Protein AF-A0A842UDC8-F1 (afdb_monomer)

Radius of gyration: 16.83 Å; Cα contacts (8 Å, |Δi|>4): 514; chains: 1; bounding box: 43×39×44 Å

Mean predicted aligned error: 2.67 Å

Foldseek 3Di:
DAEAQEAALVFQVCVVPSVVLCVLVLVAAYEYEAADDVSQVVLVVVLVVHVSYAYAYEHEPLVVVVVVCVVVVGPDDSDDDDLVVSLVVNLVCLQPPPSHAAHDDAEFACVDPPDDGVVSLVRRLVSLVSCVVSVHAYEYDDHVCLVVRLVSCVVSLPQQYEDEPDQDDPVSLVSCQVSVAAYEAALLCLPDVSSLVSLLPHDLLRYAYHHNFLQNANPDRPHGTGRSSSLSVLCSSCVSVVHDSVVSSVSNVVSSVVRD

Structure (mmCIF, N/CA/C/O backbone):
data_AF-A0A842UDC8-F1
#
_entry.id   AF-A0A842UDC8-F1
#
loop_
_atom_site.group_PDB
_atom_site.id
_atom_site.type_symbol
_atom_site.label_atom_id
_atom_site.label_alt_id
_atom_site.label_comp_id
_atom_site.label_asym_id
_atom_site.label_entity_id
_atom_site.label_seq_id
_atom_site.pdbx_PDB_ins_code
_atom_site.Cartn_x
_atom_site.Cartn_y
_atom_site.Cartn_z
_atom_site.occupancy
_atom_site.B_iso_or_equiv
_atom_site.auth_seq_id
_atom_site.auth_comp_id
_atom_site.auth_asym_id
_atom_site.auth_atom_id
_atom_site.pdbx_PDB_model_num
ATOM 1 N N . MET A 1 1 ? -17.907 -0.437 6.026 1.00 90.25 1 MET A N 1
ATOM 2 C CA . MET A 1 1 ? -17.435 -1.347 4.954 1.00 90.25 1 MET A CA 1
ATOM 3 C C . MET A 1 1 ? -15.997 -1.737 5.261 1.00 90.25 1 MET A C 1
ATOM 5 O O . MET A 1 1 ? -15.273 -0.892 5.772 1.00 90.25 1 MET A O 1
ATOM 9 N N . LEU A 1 2 ? -15.595 -2.988 5.018 1.00 96.00 2 LEU A N 1
ATOM 10 C CA . LEU A 1 2 ? -14.189 -3.392 5.138 1.00 96.00 2 LEU A CA 1
ATOM 11 C C . LEU A 1 2 ? -13.385 -2.897 3.934 1.00 96.00 2 LEU A C 1
ATOM 13 O O . LEU A 1 2 ? -13.934 -2.731 2.844 1.00 96.00 2 LEU A O 1
ATOM 17 N N . LEU A 1 3 ? -12.096 -2.664 4.150 1.00 97.25 3 LEU A N 1
ATOM 18 C CA . LEU A 1 3 ? -11.217 -2.080 3.154 1.00 97.25 3 LEU A CA 1
ATOM 19 C C . LEU A 1 3 ? -9.831 -2.707 3.240 1.00 97.25 3 LEU A C 1
ATOM 21 O O . LEU A 1 3 ? -9.216 -2.690 4.304 1.00 97.25 3 LEU A O 1
ATOM 25 N N . ASP A 1 4 ? -9.349 -3.199 2.110 1.00 98.56 4 ASP A N 1
ATOM 26 C CA . ASP A 1 4 ? -7.961 -3.588 1.905 1.00 98.56 4 ASP A CA 1
ATOM 27 C C . ASP A 1 4 ? -7.353 -2.657 0.855 1.00 98.56 4 ASP A C 1
ATOM 29 O O . ASP A 1 4 ? -7.686 -2.754 -0.325 1.00 98.56 4 ASP A O 1
ATOM 33 N N . VAL A 1 5 ? -6.521 -1.705 1.286 1.00 98.56 5 VAL A N 1
ATOM 34 C CA . VAL A 1 5 ? -5.919 -0.718 0.373 1.00 98.56 5 VAL A CA 1
ATOM 35 C C . VAL A 1 5 ? -4.677 -1.227 -0.355 1.00 98.56 5 VAL A C 1
ATOM 37 O O . VAL A 1 5 ? -4.147 -0.483 -1.178 1.00 98.56 5 VAL A O 1
ATOM 40 N N . HIS A 1 6 ? -4.201 -2.442 -0.065 1.00 98.62 6 HIS A N 1
ATOM 41 C CA . HIS A 1 6 ? -3.012 -2.983 -0.721 1.00 98.62 6 HIS A CA 1
ATOM 42 C C . HIS A 1 6 ? -2.957 -4.512 -0.655 1.00 98.62 6 HIS A C 1
ATOM 44 O O . HIS A 1 6 ? -2.775 -5.111 0.409 1.00 98.62 6 HIS A O 1
ATOM 50 N N . CYS A 1 7 ? -3.062 -5.145 -1.820 1.00 98.25 7 CYS A N 1
ATOM 51 C CA . CYS A 1 7 ? -2.811 -6.570 -2.015 1.00 98.25 7 CYS A CA 1
ATOM 52 C C . CYS A 1 7 ? -2.316 -6.847 -3.444 1.00 98.25 7 CYS A C 1
ATOM 54 O O . CYS A 1 7 ? -2.445 -5.999 -4.328 1.00 98.25 7 CYS A O 1
ATOM 56 N N . HIS A 1 8 ? -1.812 -8.055 -3.687 1.00 97.75 8 HIS A N 1
ATOM 57 C CA . HIS A 1 8 ? -1.329 -8.508 -4.991 1.00 97.75 8 HIS A CA 1
ATOM 58 C C . HIS A 1 8 ? -2.168 -9.690 -5.485 1.00 97.75 8 HIS A C 1
ATOM 60 O O . HIS A 1 8 ? -1.782 -10.855 -5.356 1.00 97.75 8 HIS A O 1
ATOM 66 N N . LEU A 1 9 ? -3.354 -9.413 -6.042 1.00 97.69 9 LEU A N 1
ATOM 67 C CA . LEU A 1 9 ? -4.220 -10.459 -6.612 1.00 97.69 9 LEU A CA 1
ATOM 68 C C . LEU A 1 9 ? -3.600 -11.141 -7.841 1.00 97.69 9 LEU A C 1
ATOM 70 O O . LEU A 1 9 ? -4.008 -12.243 -8.202 1.00 97.69 9 LEU A O 1
ATOM 74 N N . ASP A 1 10 ? -2.616 -10.499 -8.467 1.00 95.38 10 ASP A N 1
ATOM 75 C CA . ASP A 1 10 ? -1.847 -11.019 -9.595 1.00 95.38 10 ASP A CA 1
ATOM 76 C C . ASP A 1 10 ? -0.762 -12.025 -9.172 1.00 95.38 10 ASP A C 1
ATOM 78 O O . ASP A 1 10 ? -0.206 -12.732 -10.019 1.00 95.38 10 ASP A O 1
ATOM 82 N N . HIS A 1 11 ? -0.463 -12.104 -7.868 1.00 95.88 11 HIS A N 1
ATOM 83 C CA . HIS A 1 11 ? 0.624 -12.923 -7.359 1.00 95.88 11 HIS A CA 1
ATOM 84 C C . HIS A 1 11 ? 0.442 -14.401 -7.759 1.00 95.88 11 HIS A C 1
ATOM 86 O O . HIS A 1 11 ? -0.667 -14.943 -7.648 1.00 95.88 11 HIS A O 1
ATOM 92 N N . PRO A 1 12 ? 1.517 -15.126 -8.136 1.00 93.50 12 PRO A N 1
ATOM 93 C CA . PRO A 1 12 ? 1.424 -16.511 -8.615 1.00 93.50 12 PRO A CA 1
ATOM 94 C C . PRO A 1 12 ? 0.674 -17.477 -7.683 1.00 93.50 12 PRO A C 1
ATOM 96 O O . PRO A 1 12 ? 0.040 -18.428 -8.143 1.00 93.50 12 PRO A O 1
ATOM 99 N N . TYR A 1 13 ? 0.683 -17.216 -6.375 1.00 94.75 13 TYR A N 1
ATOM 100 C CA . TYR A 1 13 ? -0.045 -18.005 -5.372 1.00 94.75 13 TYR A CA 1
ATOM 101 C C . TYR A 1 13 ? -1.573 -17.942 -5.490 1.00 94.75 13 TYR A C 1
ATOM 103 O O . TYR A 1 13 ? -2.240 -18.810 -4.927 1.00 94.75 13 TYR A O 1
ATOM 111 N N . PHE A 1 14 ? -2.132 -16.976 -6.221 1.00 96.25 14 PHE A N 1
ATOM 112 C CA . PHE A 1 14 ? -3.568 -16.876 -6.505 1.00 96.25 14 PHE A CA 1
ATOM 113 C C . PHE A 1 14 ? -3.941 -17.302 -7.926 1.00 96.25 14 PHE A C 1
ATOM 115 O O . PHE A 1 14 ? -5.124 -17.386 -8.247 1.00 96.25 14 PHE A O 1
ATOM 122 N N . ARG A 1 15 ? -2.965 -17.647 -8.780 1.00 92.25 15 ARG A N 1
ATOM 123 C CA . ARG A 1 15 ? -3.180 -17.928 -10.214 1.00 92.25 15 ARG A CA 1
ATOM 124 C C . ARG A 1 15 ? -4.301 -18.943 -10.491 1.00 92.25 15 ARG A C 1
ATOM 126 O O . ARG A 1 15 ? -4.958 -18.866 -11.521 1.00 92.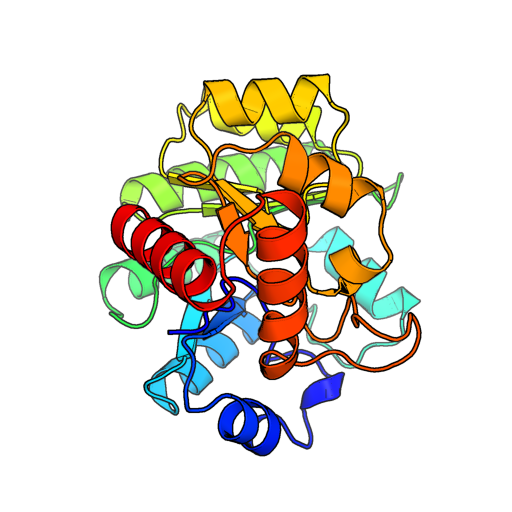25 15 ARG A O 1
ATOM 133 N N . LYS A 1 16 ? -4.522 -19.904 -9.587 1.00 94.94 16 LYS A N 1
ATOM 134 C CA . LYS A 1 16 ? -5.534 -20.966 -9.743 1.00 94.94 16 LYS A CA 1
ATOM 135 C C . LYS A 1 16 ? -6.903 -20.628 -9.149 1.00 94.94 16 LYS A C 1
ATOM 137 O O . LYS A 1 16 ? -7.861 -21.351 -9.417 1.00 94.94 16 LYS A O 1
ATOM 142 N N . ASP A 1 17 ? -7.001 -19.610 -8.298 1.00 97.31 17 ASP A N 1
ATOM 143 C CA . ASP A 1 17 ? -8.196 -19.374 -7.487 1.00 97.31 17 ASP A CA 1
ATOM 144 C C . ASP A 1 17 ? -8.500 -17.902 -7.176 1.00 97.31 17 ASP A C 1
ATOM 146 O O . ASP A 1 17 ? -9.352 -17.649 -6.325 1.00 97.31 17 ASP A O 1
ATOM 150 N N . VAL A 1 18 ? -7.888 -16.946 -7.884 1.00 97.56 18 VAL A N 1
ATOM 151 C CA . VAL A 1 18 ? -8.107 -15.500 -7.690 1.00 97.56 18 VAL A CA 1
ATOM 152 C C . VAL A 1 18 ? -9.592 -15.125 -7.700 1.00 97.56 18 VAL A C 1
ATOM 154 O O . VAL A 1 18 ? -10.045 -14.393 -6.828 1.00 97.56 18 VAL A O 1
ATOM 157 N N . ASP A 1 19 ? -10.392 -15.721 -8.587 1.00 97.81 19 ASP A N 1
ATOM 158 C CA . ASP A 1 19 ? -11.839 -15.482 -8.638 1.00 97.81 19 ASP A CA 1
ATOM 159 C C . ASP A 1 19 ? -12.544 -15.893 -7.336 1.00 97.81 19 ASP A C 1
ATOM 161 O O . ASP A 1 19 ? -13.404 -15.178 -6.823 1.00 97.81 19 ASP A O 1
ATOM 165 N N . LYS A 1 20 ? -12.134 -17.020 -6.742 1.00 98.06 20 LYS A N 1
ATOM 166 C CA . LYS A 1 20 ? -12.672 -17.478 -5.453 1.00 98.06 20 LYS A CA 1
ATOM 167 C C . LYS A 1 20 ? -12.190 -16.598 -4.302 1.00 98.06 20 LYS A C 1
ATOM 169 O O . LYS A 1 20 ? -12.922 -16.435 -3.330 1.00 98.06 20 LYS A O 1
ATOM 174 N N . VAL A 1 21 ? -10.962 -16.080 -4.384 1.00 97.94 21 VAL A N 1
ATOM 175 C CA . VAL A 1 21 ? -10.395 -15.142 -3.402 1.00 97.94 21 VAL A CA 1
ATOM 176 C C . VAL A 1 21 ? -11.209 -13.850 -3.387 1.00 97.94 21 VAL A C 1
ATOM 178 O O . VAL A 1 21 ? -11.662 -13.437 -2.322 1.00 97.94 21 VAL A O 1
ATOM 181 N N . VAL A 1 22 ? -11.475 -13.265 -4.559 1.00 97.56 22 VAL A N 1
ATOM 182 C CA . VAL A 1 22 ? -12.297 -12.051 -4.674 1.00 97.56 22 VAL A CA 1
ATOM 183 C C . VAL A 1 22 ? -13.731 -12.312 -4.215 1.00 97.56 22 VAL A C 1
ATOM 185 O O . VAL A 1 22 ? -14.278 -11.504 -3.471 1.00 97.56 22 VAL A O 1
ATOM 188 N N . GLN A 1 23 ? -14.317 -13.467 -4.553 1.00 96.81 23 GLN A N 1
ATOM 189 C CA . GLN A 1 23 ? -15.667 -13.831 -4.109 1.00 96.81 23 GLN A CA 1
ATOM 190 C C . GLN A 1 23 ? -15.794 -13.898 -2.577 1.00 96.81 23 GLN A C 1
ATOM 192 O O . GLN A 1 23 ? -16.769 -13.402 -2.020 1.00 96.81 23 GLN A O 1
ATOM 197 N N . ARG A 1 24 ? -14.800 -14.454 -1.865 1.00 96.81 24 ARG A N 1
ATOM 198 C CA . ARG A 1 24 ? -14.795 -14.459 -0.384 1.00 96.81 24 ARG A CA 1
ATOM 199 C C . ARG A 1 24 ? -14.786 -13.047 0.214 1.00 96.81 24 ARG A C 1
ATOM 201 O O . ARG A 1 24 ? -15.225 -12.858 1.347 1.00 96.81 24 ARG A O 1
ATOM 208 N N . ALA A 1 25 ? -14.316 -12.069 -0.552 1.00 95.75 25 ALA A N 1
ATOM 209 C CA . ALA A 1 25 ? -14.179 -10.673 -0.173 1.00 95.75 25 ALA A CA 1
ATOM 210 C C . ALA A 1 25 ? -15.145 -9.742 -0.945 1.00 95.75 25 ALA A C 1
ATOM 212 O O . ALA A 1 25 ? -14.912 -8.541 -1.029 1.00 95.75 25 ALA A O 1
ATOM 213 N N . GLU A 1 26 ? -16.257 -10.255 -1.486 1.00 94.88 26 GLU A N 1
ATOM 214 C CA . GLU A 1 26 ? -17.189 -9.464 -2.317 1.00 94.88 26 GLU A CA 1
ATOM 215 C C . GLU A 1 26 ? -17.860 -8.290 -1.573 1.00 94.88 26 GLU A C 1
ATOM 217 O O . GLU A 1 26 ? -18.268 -7.301 -2.177 1.00 94.88 26 GLU A O 1
ATOM 222 N N . HIS A 1 27 ? -17.952 -8.382 -0.245 1.00 93.81 27 HIS A N 1
ATOM 223 C CA . HIS A 1 27 ? -18.600 -7.403 0.634 1.00 93.81 27 HIS A CA 1
ATOM 224 C C . HIS A 1 27 ? -17.655 -6.284 1.113 1.00 93.81 27 HIS A C 1
ATOM 226 O O . HIS A 1 27 ? -18.002 -5.505 2.009 1.00 93.81 27 HIS A O 1
ATOM 232 N N . MET A 1 28 ? -16.441 -6.223 0.565 1.00 96.44 28 MET A N 1
ATOM 233 C CA . MET A 1 28 ? -15.410 -5.264 0.941 1.00 96.44 28 MET A CA 1
ATOM 234 C C . MET A 1 28 ? -14.739 -4.654 -0.282 1.00 96.44 28 MET A C 1
ATOM 236 O O . MET A 1 28 ? -14.724 -5.255 -1.353 1.00 96.44 28 MET A O 1
ATOM 240 N N . LEU A 1 29 ? -14.176 -3.462 -0.108 1.00 98.38 29 LEU A N 1
ATOM 241 C CA . LEU A 1 29 ? -13.418 -2.790 -1.155 1.00 98.38 29 LEU A CA 1
ATOM 242 C C . LEU A 1 29 ? -11.959 -3.252 -1.110 1.00 98.38 29 LEU A C 1
ATOM 244 O O . LEU A 1 29 ? -11.340 -3.255 -0.044 1.00 98.38 29 LEU A O 1
ATOM 248 N N . ILE A 1 30 ? -11.422 -3.625 -2.267 1.00 98.62 30 ILE A N 1
ATOM 249 C CA . ILE A 1 30 ? -10.042 -4.080 -2.435 1.00 98.62 30 ILE A CA 1
ATOM 250 C C . ILE A 1 30 ? -9.333 -3.145 -3.407 1.00 98.62 30 ILE A C 1
ATOM 252 O O . ILE A 1 30 ? -9.866 -2.836 -4.470 1.00 98.62 30 ILE A O 1
ATOM 256 N N . VAL A 1 31 ? -8.114 -2.736 -3.080 1.00 98.75 31 VAL A N 1
ATOM 257 C CA . VAL A 1 31 ? -7.187 -2.100 -4.015 1.00 98.75 31 VAL A CA 1
ATOM 258 C C . VAL A 1 31 ? -6.058 -3.090 -4.294 1.00 98.75 31 VAL A C 1
ATOM 260 O O . VAL A 1 31 ? -5.276 -3.421 -3.404 1.00 98.75 31 VAL A O 1
ATOM 263 N N . THR A 1 32 ? -5.992 -3.593 -5.527 1.00 98.62 32 THR A N 1
ATOM 264 C CA . THR A 1 32 ? -4.903 -4.473 -5.971 1.00 98.62 32 THR A CA 1
ATOM 265 C C . THR A 1 32 ? -3.798 -3.644 -6.618 1.00 98.62 32 THR A C 1
ATOM 267 O O . THR A 1 32 ? -4.070 -2.779 -7.457 1.00 98.62 32 THR A O 1
ATOM 270 N N . ALA A 1 33 ? -2.554 -3.897 -6.221 1.00 98.31 33 ALA A N 1
ATOM 271 C CA . ALA A 1 33 ? -1.381 -3.165 -6.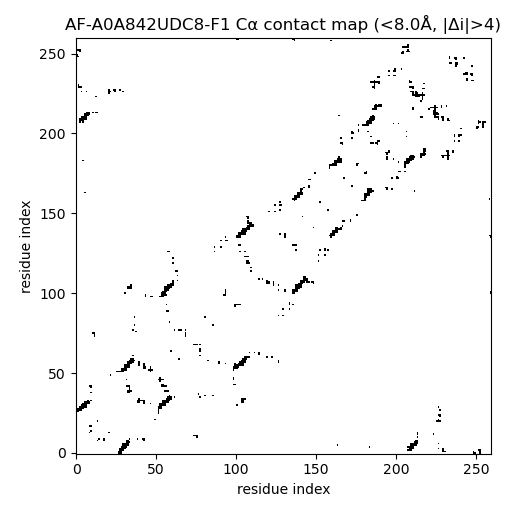673 1.00 98.31 33 ALA A CA 1
ATOM 272 C C . ALA A 1 33 ? -0.699 -3.884 -7.843 1.00 98.31 33 ALA A C 1
ATOM 274 O O . ALA A 1 33 ? -0.348 -5.060 -7.746 1.00 98.31 33 ALA A O 1
ATOM 275 N N . GLY A 1 34 ? -0.491 -3.159 -8.938 1.00 97.75 34 GLY A N 1
ATOM 276 C CA . GLY A 1 34 ? 0.415 -3.544 -10.010 1.00 97.75 34 GLY A CA 1
ATOM 277 C C . GLY A 1 34 ? 1.805 -2.952 -9.772 1.00 97.75 34 GLY A C 1
ATOM 278 O O . GLY A 1 34 ? 1.958 -1.827 -9.307 1.00 97.75 34 GLY A O 1
ATOM 279 N N . ILE A 1 35 ? 2.846 -3.714 -10.076 1.00 96.88 35 ILE A N 1
ATOM 280 C CA . ILE A 1 35 ? 4.232 -3.349 -9.749 1.00 96.88 35 ILE A CA 1
ATOM 281 C C . ILE A 1 35 ? 5.149 -3.290 -10.971 1.00 96.88 35 ILE A C 1
ATOM 283 O O . ILE A 1 35 ? 6.308 -2.892 -10.872 1.00 96.88 35 ILE A O 1
ATOM 287 N N . ASN A 1 36 ? 4.655 -3.733 -12.122 1.00 97.25 36 ASN A N 1
ATOM 288 C CA . ASN A 1 36 ? 5.377 -3.804 -13.381 1.00 97.25 36 ASN A CA 1
ATOM 289 C C . ASN A 1 36 ? 4.372 -3.861 -14.551 1.00 97.25 36 ASN A C 1
ATOM 291 O O . ASN A 1 36 ? 3.168 -4.002 -14.319 1.00 97.25 36 ASN A O 1
ATOM 295 N N . PRO A 1 37 ? 4.834 -3.828 -15.814 1.00 97.75 37 PRO A N 1
ATOM 296 C CA . PRO A 1 37 ? 3.945 -3.831 -16.966 1.00 97.75 37 PRO A CA 1
ATOM 297 C C . PRO A 1 37 ? 2.934 -4.982 -16.968 1.00 97.75 37 PRO A C 1
ATOM 299 O O . PRO A 1 37 ? 1.771 -4.762 -17.272 1.00 97.75 37 PRO A O 1
ATOM 302 N N . HIS A 1 38 ? 3.320 -6.214 -16.644 1.00 96.25 38 HIS A N 1
ATOM 303 C CA . HIS A 1 38 ? 2.391 -7.348 -16.684 1.00 96.25 38 HIS A CA 1
ATOM 304 C C . HIS A 1 38 ? 1.312 -7.238 -15.595 1.00 96.25 38 HIS A C 1
ATOM 306 O O . HIS A 1 38 ? 0.115 -7.354 -15.858 1.00 96.25 38 HIS A O 1
ATOM 312 N N . THR A 1 39 ? 1.745 -6.957 -14.372 1.00 97.12 39 THR A N 1
ATOM 313 C CA . THR A 1 39 ? 0.892 -6.893 -13.177 1.00 97.12 39 THR A CA 1
ATOM 314 C C . THR A 1 39 ? -0.021 -5.667 -13.180 1.00 97.12 39 THR A C 1
ATOM 316 O O . THR A 1 39 ? -1.166 -5.762 -12.752 1.00 97.12 39 THR A O 1
ATOM 319 N N . ASN A 1 40 ? 0.410 -4.553 -13.786 1.00 98.31 40 ASN A N 1
ATOM 320 C CA . ASN A 1 40 ? -0.438 -3.385 -14.030 1.00 98.31 40 ASN A CA 1
ATOM 321 C C . ASN A 1 40 ? -1.634 -3.719 -14.934 1.00 98.31 40 ASN A C 1
ATOM 323 O O . ASN A 1 40 ? -2.745 -3.267 -14.666 1.00 98.31 40 ASN A O 1
ATOM 327 N N . ARG A 1 41 ? -1.450 -4.525 -15.993 1.00 98.19 41 ARG A N 1
ATOM 328 C CA . ARG A 1 41 ? -2.575 -4.912 -16.870 1.00 98.19 41 ARG A CA 1
ATOM 329 C C . ARG A 1 41 ? -3.499 -5.900 -16.173 1.00 98.19 41 ARG A C 1
ATOM 331 O O . ARG A 1 41 ? -4.709 -5.751 -16.289 1.00 98.19 41 ARG A O 1
ATOM 338 N N . PHE A 1 42 ? -2.948 -6.831 -15.396 1.00 97.81 42 PHE A N 1
ATOM 339 C CA . PHE A 1 42 ? -3.763 -7.728 -14.578 1.00 97.81 42 PHE A CA 1
ATOM 340 C C . PHE A 1 42 ? -4.610 -6.961 -13.551 1.00 97.81 42 PHE A C 1
ATOM 342 O O . PHE A 1 42 ? -5.798 -7.235 -13.404 1.00 97.81 42 PHE A O 1
ATOM 349 N N . ALA A 1 43 ? -4.026 -5.973 -12.863 1.00 98.44 43 ALA A N 1
ATOM 350 C CA . ALA A 1 43 ? -4.742 -5.142 -11.896 1.00 98.44 43 ALA A CA 1
ATOM 351 C C . ALA A 1 43 ? -5.933 -4.413 -12.541 1.00 98.44 43 ALA A C 1
ATOM 353 O O . ALA A 1 43 ? -7.014 -4.365 -11.953 1.00 98.44 43 ALA A O 1
ATOM 354 N N . LEU A 1 44 ? -5.756 -3.893 -13.762 1.00 98.62 44 LEU A N 1
ATOM 355 C CA . LEU A 1 44 ? -6.838 -3.294 -14.548 1.00 98.62 44 LEU A CA 1
ATOM 356 C C . LEU A 1 44 ? -7.917 -4.318 -14.917 1.00 98.62 44 LEU A C 1
ATOM 358 O O . LEU A 1 44 ? -9.091 -4.065 -14.664 1.00 98.62 44 LEU A O 1
ATOM 362 N N . GLU A 1 45 ? -7.526 -5.479 -15.448 1.00 98.31 45 GLU A N 1
ATOM 363 C CA . GLU A 1 45 ? -8.451 -6.548 -15.845 1.00 98.31 45 GLU A CA 1
ATOM 364 C C . GLU A 1 45 ? -9.327 -7.009 -14.670 1.00 98.31 45 GLU A C 1
ATOM 366 O O . GLU A 1 45 ? -10.552 -7.087 -14.781 1.00 98.31 45 GLU A O 1
ATOM 371 N N . ILE A 1 46 ? -8.717 -7.267 -13.510 1.00 98.00 46 ILE A N 1
ATOM 372 C CA . ILE A 1 46 ? -9.439 -7.672 -12.300 1.00 98.00 46 ILE A CA 1
ATOM 373 C C . ILE A 1 46 ? -10.377 -6.562 -11.807 1.00 98.00 46 ILE A C 1
ATOM 375 O O . ILE A 1 46 ? -11.507 -6.857 -11.414 1.00 98.00 46 ILE A O 1
ATOM 379 N N . ALA A 1 47 ? -9.940 -5.300 -11.837 1.00 98.38 47 ALA A N 1
ATOM 380 C CA . ALA A 1 47 ? -10.764 -4.173 -11.401 1.00 98.38 47 ALA A CA 1
ATOM 381 C C . ALA A 1 47 ? -11.929 -3.875 -12.366 1.00 98.38 47 ALA A C 1
ATOM 383 O O . ALA A 1 47 ? -12.962 -3.356 -11.951 1.00 98.38 47 ALA A O 1
ATOM 384 N N . GLU A 1 48 ? -11.795 -4.218 -13.648 1.00 97.94 48 GLU A N 1
ATOM 385 C CA . GLU A 1 48 ? -12.896 -4.186 -14.619 1.00 97.94 48 GLU A CA 1
ATOM 386 C C . GLU A 1 48 ? -13.872 -5.352 -14.423 1.00 97.94 48 GLU A C 1
ATOM 388 O O . GLU A 1 48 ? -15.080 -5.183 -14.592 1.00 97.94 48 GLU A O 1
ATOM 393 N N . LYS A 1 49 ? -13.366 -6.526 -14.028 1.00 98.06 49 LYS A N 1
ATOM 394 C CA . LYS A 1 49 ? -14.171 -7.731 -13.792 1.00 98.06 49 LYS A CA 1
ATOM 395 C C . LYS A 1 49 ? -15.011 -7.656 -12.511 1.00 98.06 49 LYS A C 1
ATOM 397 O O . LYS A 1 49 ? -16.112 -8.206 -12.484 1.00 98.06 49 LYS A O 1
ATOM 402 N N . TYR A 1 50 ? -14.512 -7.003 -11.460 1.00 98.19 50 TYR A N 1
ATOM 403 C CA . TYR A 1 50 ? -15.130 -7.003 -10.131 1.00 98.19 50 TYR A CA 1
ATOM 404 C C . TYR A 1 50 ? -15.366 -5.590 -9.589 1.00 98.19 50 TYR A C 1
ATOM 406 O O . TYR A 1 50 ? -14.429 -4.859 -9.288 1.00 98.19 50 TYR A O 1
ATOM 414 N N . ASN A 1 51 ? -16.635 -5.233 -9.360 1.00 96.62 51 ASN A N 1
ATOM 415 C CA . ASN A 1 51 ? -17.039 -3.892 -8.901 1.00 96.62 51 ASN A CA 1
ATOM 416 C C . ASN A 1 51 ? -16.418 -3.465 -7.561 1.00 96.62 51 ASN A C 1
ATOM 418 O O . ASN A 1 51 ? -16.263 -2.270 -7.301 1.00 96.62 51 ASN A O 1
ATOM 422 N N . ASN A 1 52 ? -16.115 -4.431 -6.694 1.00 97.69 52 ASN A N 1
ATOM 423 C CA . ASN A 1 52 ? -15.528 -4.200 -5.380 1.00 97.69 52 ASN A CA 1
ATOM 424 C C . ASN A 1 52 ? -13.989 -4.152 -5.413 1.00 97.69 52 ASN A C 1
ATOM 426 O O . ASN A 1 52 ? -13.368 -4.031 -4.359 1.00 97.69 52 ASN A O 1
ATOM 430 N N . VAL A 1 53 ? -13.373 -4.231 -6.597 1.00 98.56 53 VAL A N 1
ATOM 431 C CA . VAL A 1 53 ? -11.923 -4.141 -6.775 1.00 98.56 53 VAL A CA 1
ATOM 432 C C . VAL A 1 53 ? -11.559 -2.866 -7.535 1.00 98.56 53 VAL A C 1
ATOM 434 O O . VAL A 1 53 ? -12.213 -2.459 -8.494 1.00 98.56 53 VAL A O 1
ATOM 437 N N . LYS A 1 54 ? -10.495 -2.213 -7.084 1.00 98.75 54 LYS A N 1
ATOM 438 C CA . LYS A 1 54 ? -9.858 -1.060 -7.715 1.00 98.75 54 LYS A CA 1
ATOM 439 C C . LYS A 1 54 ? -8.395 -1.375 -7.977 1.00 98.75 54 LYS A C 1
ATOM 441 O O . LYS A 1 54 ? -7.801 -2.220 -7.312 1.00 98.75 54 LYS A O 1
ATOM 446 N N . ALA A 1 55 ? -7.823 -0.680 -8.946 1.00 98.75 55 ALA A N 1
ATOM 447 C CA . ALA A 1 55 ? -6.434 -0.827 -9.328 1.00 98.75 55 ALA A CA 1
ATOM 448 C C . ALA A 1 55 ? -5.602 0.322 -8.758 1.00 98.75 55 ALA A C 1
ATOM 450 O O . ALA A 1 55 ? -6.017 1.487 -8.755 1.00 98.75 55 ALA A O 1
ATOM 451 N N . ALA A 1 56 ? -4.393 -0.004 -8.335 1.00 98.75 56 ALA A N 1
ATOM 452 C CA . ALA A 1 56 ? -3.322 0.956 -8.183 1.00 98.75 56 ALA A CA 1
ATOM 453 C C . ALA A 1 56 ? -2.159 0.508 -9.072 1.00 98.75 56 ALA A C 1
ATOM 455 O O . ALA A 1 56 ? -1.852 -0.681 -9.116 1.00 98.75 56 ALA A O 1
ATOM 456 N N . LEU A 1 57 ? -1.598 1.437 -9.848 1.00 98.88 57 LEU A N 1
ATOM 457 C CA . LEU A 1 57 ? -0.616 1.118 -10.890 1.00 98.88 57 LEU A CA 1
ATOM 458 C C . LEU A 1 57 ? 0.729 1.768 -10.595 1.00 98.88 57 LEU A C 1
ATOM 460 O O . LEU A 1 57 ? 0.785 2.937 -10.201 1.00 98.88 57 LEU A O 1
ATOM 464 N N . GLY A 1 58 ? 1.812 1.030 -10.808 1.00 98.31 58 GLY A N 1
ATOM 465 C CA . GLY A 1 58 ? 3.117 1.445 -10.325 1.00 98.31 58 GLY A CA 1
ATOM 466 C C . GLY A 1 58 ? 4.272 0.726 -10.990 1.00 98.31 58 GLY A C 1
ATOM 467 O O . GLY A 1 58 ? 4.113 -0.060 -11.925 1.00 98.31 58 GLY A O 1
ATOM 468 N N . ILE A 1 59 ? 5.464 1.071 -10.514 1.00 98.44 59 ILE A N 1
ATOM 469 C CA . ILE A 1 59 ? 6.722 0.468 -10.930 1.00 98.44 59 ILE A CA 1
ATOM 470 C C . ILE A 1 59 ? 7.551 0.278 -9.663 1.00 98.44 59 ILE A C 1
ATOM 472 O O . ILE A 1 59 ? 8.223 1.205 -9.198 1.00 98.44 59 ILE A O 1
ATOM 476 N N . TYR A 1 60 ? 7.495 -0.929 -9.115 1.00 97.12 60 TYR A N 1
ATOM 477 C CA . TYR A 1 60 ? 8.375 -1.353 -8.036 1.00 97.12 60 TYR A CA 1
ATOM 478 C C . TYR A 1 60 ? 9.810 -1.479 -8.571 1.00 97.12 60 TYR A C 1
ATOM 480 O O . TYR A 1 60 ? 9.978 -1.793 -9.755 1.00 97.12 60 TYR A O 1
ATOM 488 N N . PRO A 1 61 ? 10.859 -1.251 -7.752 1.00 96.19 61 PRO A N 1
ATOM 489 C CA . PRO A 1 61 ? 12.253 -1.369 -8.179 1.00 96.19 61 PRO A CA 1
ATOM 490 C C . PRO A 1 61 ? 12.545 -2.645 -9.006 1.00 96.19 61 PRO A C 1
ATOM 492 O O . PRO A 1 61 ? 12.645 -3.737 -8.439 1.00 96.19 61 PRO A O 1
ATOM 495 N N . PRO A 1 62 ? 12.753 -2.549 -10.341 1.00 94.00 62 PRO A N 1
ATOM 496 C CA . PRO A 1 62 ? 12.737 -3.735 -11.210 1.00 94.00 62 PRO A CA 1
ATOM 497 C C . PRO A 1 62 ? 13.846 -4.744 -10.903 1.00 94.00 62 PRO A C 1
ATOM 499 O O . PRO A 1 62 ? 13.626 -5.951 -10.926 1.00 94.00 62 PRO A O 1
ATOM 502 N N . LYS A 1 63 ? 15.042 -4.247 -10.554 1.00 93.12 63 LYS A N 1
ATOM 503 C CA . LYS A 1 63 ? 16.176 -5.095 -10.155 1.00 93.12 63 LYS A CA 1
ATOM 504 C C . LYS A 1 63 ? 15.900 -5.853 -8.850 1.00 93.12 63 LYS A C 1
ATOM 506 O O . LYS A 1 63 ? 16.408 -6.956 -8.688 1.00 93.1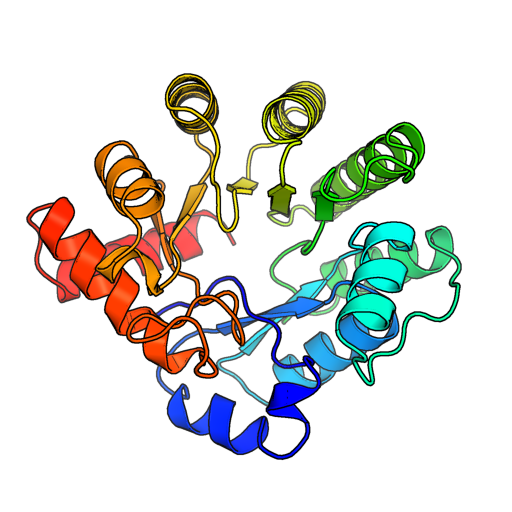2 63 LYS A O 1
ATOM 511 N N . VAL A 1 64 ? 15.131 -5.266 -7.926 1.00 93.69 64 VAL A N 1
ATOM 512 C CA . VAL A 1 64 ? 14.763 -5.925 -6.661 1.00 93.69 64 VAL A CA 1
ATOM 513 C C . VAL A 1 64 ? 13.756 -7.028 -6.951 1.00 93.69 64 VAL A C 1
ATOM 515 O O . VAL A 1 64 ? 13.980 -8.162 -6.543 1.00 93.69 64 VAL A O 1
ATOM 518 N N . LEU A 1 65 ? 12.734 -6.732 -7.760 1.00 93.12 65 LEU A N 1
ATOM 519 C CA . LEU A 1 65 ? 11.735 -7.720 -8.165 1.00 93.12 65 LEU A CA 1
ATOM 520 C C . LEU A 1 65 ? 12.367 -8.938 -8.851 1.00 93.12 65 LEU A C 1
ATOM 522 O O . LEU A 1 65 ? 12.034 -10.072 -8.526 1.00 93.12 65 LEU A O 1
ATOM 526 N N . GLN A 1 66 ? 13.311 -8.716 -9.773 1.00 92.50 66 GLN A N 1
ATOM 527 C CA . GLN A 1 66 ? 14.041 -9.801 -10.439 1.00 92.50 66 GLN A CA 1
ATOM 528 C C . GLN A 1 66 ? 14.766 -10.713 -9.443 1.00 92.50 66 GLN A C 1
ATOM 530 O O . GLN A 1 66 ? 14.769 -11.931 -9.620 1.00 92.50 66 GLN A O 1
ATOM 535 N N . LYS A 1 67 ? 15.365 -10.141 -8.391 1.00 92.50 67 LYS A N 1
ATOM 536 C CA . LYS A 1 67 ? 16.020 -10.925 -7.341 1.00 92.50 67 LYS A CA 1
ATOM 537 C C . LYS A 1 67 ? 15.027 -11.703 -6.493 1.00 92.50 67 LYS A C 1
ATOM 539 O O . LYS A 1 67 ? 15.235 -12.894 -6.313 1.00 92.50 67 LYS A O 1
ATOM 544 N N . GLU A 1 68 ? 13.959 -11.063 -6.023 1.00 92.00 68 GLU A N 1
ATOM 545 C CA . GLU A 1 68 ? 12.935 -11.724 -5.204 1.00 92.00 68 GLU A CA 1
ATOM 546 C C . GLU A 1 68 ? 12.300 -12.895 -5.971 1.00 92.00 68 GLU A C 1
ATOM 548 O O . GLU A 1 68 ? 12.184 -14.002 -5.449 1.00 92.00 68 GLU A O 1
ATOM 553 N N . VAL A 1 69 ? 11.981 -12.698 -7.251 1.00 91.88 69 VAL A N 1
ATOM 554 C CA . VAL A 1 69 ? 11.440 -13.758 -8.111 1.00 91.88 69 VAL A CA 1
ATOM 555 C C . VAL A 1 69 ? 12.420 -14.921 -8.280 1.00 91.88 69 VAL A C 1
ATOM 557 O O . VAL A 1 69 ? 11.998 -16.075 -8.209 1.00 91.88 69 VAL A O 1
ATOM 560 N N . ALA A 1 70 ? 13.716 -14.646 -8.445 1.00 92.00 70 ALA A N 1
ATOM 561 C CA . ALA A 1 70 ? 14.739 -15.686 -8.535 1.00 92.00 70 ALA A CA 1
ATOM 562 C C . ALA A 1 70 ? 14.962 -16.422 -7.199 1.00 92.00 70 ALA A C 1
ATOM 564 O O . ALA A 1 70 ? 15.066 -17.647 -7.190 1.00 92.00 70 ALA A O 1
ATOM 565 N N . GLU A 1 71 ? 15.016 -15.699 -6.077 1.00 91.44 71 GLU A N 1
ATOM 566 C CA . GLU A 1 71 ? 15.243 -16.251 -4.734 1.00 91.44 71 GLU A CA 1
ATOM 567 C C . GLU A 1 71 ? 14.105 -17.181 -4.300 1.00 91.44 71 GLU A C 1
ATOM 569 O O . GLU A 1 71 ? 14.350 -18.282 -3.808 1.00 91.44 71 GLU A O 1
ATOM 574 N N . PHE A 1 72 ? 12.859 -16.767 -4.537 1.00 88.50 72 PHE A N 1
ATOM 575 C CA . PHE A 1 72 ? 11.669 -17.536 -4.170 1.00 88.50 72 PHE A CA 1
ATOM 576 C C . PHE A 1 72 ? 11.182 -18.479 -5.280 1.00 88.50 72 PHE A C 1
ATOM 578 O O . PHE A 1 72 ? 10.159 -19.144 -5.107 1.00 88.50 72 PHE A O 1
ATOM 585 N N . ASN A 1 73 ? 11.905 -18.561 -6.406 1.00 90.25 73 ASN A N 1
ATOM 586 C CA . ASN A 1 73 ? 11.551 -19.367 -7.580 1.00 90.25 73 ASN A CA 1
ATOM 587 C C . ASN A 1 73 ? 10.090 -19.143 -8.024 1.00 90.25 73 ASN A C 1
ATOM 589 O O . ASN A 1 73 ? 9.320 -20.087 -8.233 1.00 90.25 73 ASN A O 1
ATOM 593 N N . LEU A 1 74 ? 9.691 -17.871 -8.102 1.00 89.69 74 LEU A N 1
ATOM 594 C CA . LEU A 1 74 ? 8.334 -17.471 -8.453 1.00 89.69 74 LEU A CA 1
ATOM 595 C C . LEU A 1 74 ? 8.143 -17.502 -9.969 1.00 89.69 74 LEU A C 1
ATOM 597 O O . LEU A 1 74 ? 8.970 -17.032 -10.743 1.00 89.69 74 LEU A O 1
ATOM 601 N N . ASP A 1 75 ? 6.991 -17.998 -10.403 1.00 89.19 75 ASP A N 1
ATOM 602 C CA . ASP A 1 75 ? 6.554 -17.908 -11.796 1.00 89.19 75 ASP A CA 1
ATOM 603 C C . ASP A 1 75 ? 5.891 -16.539 -12.024 1.00 89.19 75 ASP A C 1
ATOM 605 O O . ASP A 1 75 ? 4.666 -16.418 -12.109 1.00 89.19 75 ASP A O 1
ATOM 609 N N . TRP A 1 76 ? 6.702 -15.482 -12.020 1.00 88.56 76 TRP A N 1
ATOM 610 C CA . TRP A 1 76 ? 6.253 -14.104 -12.217 1.00 88.56 76 TRP A CA 1
ATOM 611 C C . TRP A 1 76 ? 7.062 -13.444 -13.332 1.00 88.56 76 TRP A C 1
ATOM 613 O O . TRP A 1 76 ? 8.270 -13.645 -13.442 1.00 88.56 76 TRP A O 1
ATOM 623 N N . ASN A 1 77 ? 6.398 -12.662 -14.184 1.00 87.81 77 ASN A N 1
ATOM 624 C CA . ASN A 1 77 ? 7.063 -12.015 -15.310 1.00 87.81 77 ASN A CA 1
ATOM 625 C C . ASN A 1 77 ? 7.883 -10.813 -14.819 1.00 87.81 77 ASN A C 1
ATOM 627 O O . ASN A 1 77 ? 7.319 -9.845 -14.305 1.00 87.81 77 ASN A O 1
ATOM 631 N N . VAL A 1 78 ? 9.201 -10.887 -15.010 1.00 90.31 78 VAL A N 1
ATOM 632 C CA . VAL A 1 78 ? 10.185 -9.860 -14.624 1.00 90.31 78 VAL A CA 1
ATOM 633 C C . VAL A 1 78 ? 11.094 -9.450 -15.784 1.00 90.31 78 VAL A C 1
ATOM 635 O O . VAL A 1 78 ? 12.204 -8.946 -15.571 1.00 90.31 78 VAL A O 1
ATOM 638 N N . GLU A 1 79 ? 10.623 -9.679 -17.012 1.00 90.38 79 GLU A N 1
ATOM 639 C CA . GLU A 1 79 ? 11.344 -9.315 -18.228 1.00 90.38 79 GLU A CA 1
ATOM 640 C C . GLU A 1 79 ? 11.699 -7.821 -18.225 1.00 90.38 79 GLU A C 1
ATOM 642 O O . GLU A 1 79 ? 10.896 -7.000 -17.768 1.00 90.38 79 GLU A O 1
ATOM 647 N N . PRO A 1 80 ? 12.885 -7.432 -18.729 1.00 92.06 80 PRO A N 1
ATOM 648 C CA . PRO A 1 80 ? 13.239 -6.029 -18.871 1.00 92.06 80 PRO A CA 1
ATOM 649 C C . PRO A 1 80 ? 12.192 -5.271 -19.688 1.00 92.06 80 PRO A C 1
ATOM 651 O O . PRO A 1 80 ? 11.722 -5.738 -20.725 1.00 92.06 80 PRO A O 1
ATOM 654 N N . PHE A 1 81 ? 11.864 -4.063 -19.247 1.00 95.38 81 PHE A N 1
ATOM 655 C CA . PHE A 1 81 ? 10.892 -3.209 -19.915 1.00 95.38 81 PHE A CA 1
ATOM 656 C C . PHE A 1 81 ? 11.364 -1.761 -19.954 1.00 95.38 81 PHE A C 1
ATOM 658 O O . PHE A 1 81 ? 12.197 -1.326 -19.158 1.00 95.38 81 PHE A O 1
ATOM 665 N N . ASP A 1 82 ? 10.805 -1.001 -20.891 1.00 96.31 82 ASP A N 1
ATOM 666 C CA . ASP A 1 82 ? 11.035 0.433 -20.979 1.00 96.31 82 ASP A CA 1
ATOM 667 C C . ASP A 1 82 ? 10.178 1.169 -19.943 1.00 96.31 82 ASP A C 1
ATOM 669 O O . ASP A 1 82 ? 8.980 1.399 -20.134 1.00 96.31 82 ASP A O 1
ATOM 673 N N . THR A 1 83 ? 10.819 1.566 -18.846 1.00 96.19 83 THR A N 1
ATOM 674 C CA . THR A 1 83 ? 10.210 2.333 -17.758 1.00 96.19 83 THR A CA 1
ATOM 675 C C . THR A 1 83 ? 9.519 3.607 -18.241 1.00 96.19 83 THR A C 1
ATOM 677 O O . THR A 1 83 ? 8.482 3.975 -17.700 1.00 96.19 83 THR A O 1
ATOM 680 N N . TYR A 1 84 ? 10.045 4.292 -19.260 1.00 97.19 84 TYR A N 1
ATOM 681 C CA . TYR A 1 84 ? 9.448 5.536 -19.746 1.00 97.19 84 TYR A CA 1
ATOM 682 C C . TYR A 1 84 ? 8.101 5.287 -20.433 1.00 97.19 84 TYR A C 1
ATOM 684 O O . TYR A 1 84 ? 7.132 6.010 -20.185 1.00 97.19 84 TYR A O 1
ATOM 692 N N . ASN A 1 85 ? 8.024 4.251 -21.269 1.00 98.00 85 ASN A N 1
ATOM 693 C CA . ASN A 1 85 ? 6.771 3.865 -21.914 1.00 98.00 85 ASN A CA 1
ATOM 694 C C . ASN A 1 85 ? 5.764 3.301 -20.905 1.00 98.00 85 ASN A C 1
ATOM 696 O O . ASN A 1 85 ? 4.578 3.617 -20.996 1.00 98.00 85 ASN A O 1
ATOM 700 N N . GLU A 1 86 ? 6.225 2.553 -19.901 1.00 98.50 86 GLU A N 1
ATOM 701 C CA . GLU A 1 86 ? 5.344 2.080 -18.831 1.00 98.50 86 GLU A CA 1
ATOM 702 C C . GLU A 1 86 ? 4.784 3.241 -17.996 1.00 98.50 86 GLU A C 1
ATOM 704 O O . GLU A 1 86 ? 3.587 3.294 -17.733 1.00 98.50 86 GLU A O 1
ATOM 709 N N . MET A 1 87 ? 5.603 4.240 -17.659 1.00 98.62 87 MET A N 1
ATOM 710 C CA . MET A 1 87 ? 5.129 5.453 -16.987 1.00 98.62 87 MET A CA 1
ATOM 711 C C . MET A 1 87 ? 4.066 6.199 -17.804 1.00 98.62 87 MET A C 1
ATOM 713 O O . MET A 1 87 ? 3.090 6.681 -17.234 1.00 98.62 87 MET A O 1
ATOM 717 N N . LYS A 1 88 ? 4.221 6.296 -19.132 1.00 98.62 88 LYS A N 1
ATOM 718 C CA . LYS A 1 88 ? 3.187 6.896 -19.994 1.00 98.62 88 LYS A CA 1
ATOM 719 C C . LYS A 1 88 ? 1.880 6.118 -19.935 1.00 98.62 88 LYS A C 1
ATOM 721 O O . LYS A 1 88 ? 0.830 6.732 -19.776 1.00 98.62 88 LYS A O 1
ATOM 726 N N . PHE A 1 89 ? 1.958 4.791 -20.016 1.00 98.75 89 PHE A N 1
ATOM 727 C CA . PHE A 1 89 ? 0.794 3.921 -19.887 1.00 98.75 89 PHE A CA 1
ATOM 728 C C . PHE A 1 89 ? 0.080 4.138 -18.545 1.00 98.75 89 PHE A C 1
ATOM 730 O O . PHE A 1 89 ? -1.128 4.371 -18.524 1.00 98.75 89 PHE A O 1
ATOM 737 N N . ILE A 1 90 ? 0.825 4.146 -17.434 1.00 98.81 90 ILE A N 1
ATOM 738 C CA . ILE A 1 90 ? 0.280 4.411 -16.094 1.00 98.81 90 ILE A CA 1
ATOM 739 C C . ILE A 1 90 ? -0.385 5.792 -16.039 1.00 98.81 90 ILE A C 1
ATOM 741 O O . ILE A 1 90 ? -1.491 5.917 -15.516 1.00 98.81 90 ILE A O 1
ATOM 745 N N . GLU A 1 91 ? 0.251 6.828 -16.594 1.00 98.75 91 GLU A N 1
ATOM 746 C CA . GLU A 1 91 ? -0.307 8.183 -16.623 1.00 98.75 91 GLU A CA 1
ATOM 747 C C . GLU A 1 91 ? -1.638 8.243 -17.393 1.00 98.75 91 GLU A C 1
ATOM 749 O O . GLU A 1 91 ? -2.598 8.856 -16.922 1.00 98.75 91 GLU A O 1
ATOM 754 N N . GLU A 1 92 ? -1.709 7.616 -18.569 1.00 98.62 92 GLU A N 1
ATOM 755 C CA . GLU A 1 92 ? -2.921 7.568 -19.394 1.00 98.62 92 GLU A CA 1
ATOM 756 C C . GLU A 1 92 ? -4.055 6.821 -18.688 1.00 98.62 92 GLU A C 1
ATOM 758 O O . GLU A 1 92 ? -5.177 7.333 -18.612 1.00 98.62 92 GLU A O 1
ATOM 763 N N . GLN A 1 93 ? -3.766 5.652 -18.110 1.00 98.69 93 GLN A N 1
ATOM 764 C CA . GLN A 1 93 ? -4.753 4.859 -17.377 1.00 98.69 93 GLN A CA 1
ATOM 765 C C . GLN A 1 93 ? -5.241 5.586 -16.122 1.00 98.69 93 GLN A C 1
ATOM 767 O O . GLN A 1 93 ? -6.445 5.684 -15.907 1.00 98.69 93 GLN A O 1
ATOM 772 N N . ALA A 1 94 ? -4.347 6.194 -15.341 1.00 98.50 94 ALA A N 1
ATOM 773 C CA . ALA A 1 94 ? -4.727 6.947 -14.144 1.00 98.50 94 ALA A CA 1
ATOM 774 C C . ALA A 1 94 ? -5.619 8.169 -14.441 1.00 98.50 94 ALA A C 1
ATOM 776 O O . ALA A 1 94 ? -6.381 8.597 -13.572 1.00 98.50 94 ALA A O 1
ATOM 777 N N . LYS A 1 95 ? -5.542 8.728 -15.658 1.00 98.00 95 LYS A N 1
ATOM 778 C CA . LYS A 1 95 ? -6.391 9.842 -16.114 1.00 98.00 95 LYS A CA 1
ATOM 779 C C . LYS A 1 95 ? -7.742 9.404 -16.664 1.00 98.00 95 LYS A C 1
ATOM 781 O O . LYS A 1 95 ? -8.704 10.160 -16.560 1.00 98.00 95 LYS A O 1
ATOM 786 N N . THR A 1 96 ? -7.793 8.249 -17.319 1.00 97.75 96 THR A N 1
ATOM 787 C CA . THR A 1 96 ? -8.944 7.849 -18.147 1.00 97.75 96 THR A CA 1
ATOM 788 C C . THR A 1 96 ? -9.761 6.714 -17.545 1.00 97.75 96 THR A C 1
ATOM 790 O O . THR A 1 96 ? -10.953 6.612 -17.831 1.00 97.75 96 THR A O 1
ATOM 793 N N . ASN A 1 97 ? -9.164 5.896 -16.678 1.00 97.88 97 ASN A N 1
ATOM 794 C CA . ASN A 1 97 ? -9.805 4.735 -16.086 1.00 97.88 97 ASN A CA 1
ATOM 795 C C . ASN A 1 97 ? -10.219 5.017 -14.633 1.00 97.88 97 ASN A C 1
ATOM 797 O O . ASN A 1 97 ? -9.385 5.199 -13.745 1.00 97.88 97 ASN A O 1
ATOM 801 N N . GLN A 1 98 ? -11.530 5.021 -14.374 1.00 97.00 98 GLN A N 1
ATOM 802 C CA . GLN A 1 98 ? -12.099 5.285 -13.045 1.00 97.00 98 GLN A CA 1
ATOM 803 C C . GLN A 1 98 ? -11.777 4.196 -12.013 1.00 97.00 98 GLN A C 1
ATOM 805 O O . GLN A 1 98 ? -11.919 4.429 -10.812 1.00 97.00 98 GLN A O 1
ATOM 810 N N . ASN A 1 99 ? -11.346 3.013 -12.456 1.00 98.25 99 ASN A N 1
ATOM 811 C CA . ASN A 1 99 ? -10.905 1.956 -11.556 1.00 98.25 99 ASN A CA 1
ATOM 812 C C . ASN A 1 99 ? -9.490 2.187 -11.016 1.00 98.25 99 ASN A C 1
ATOM 814 O O . ASN A 1 99 ? -9.141 1.565 -10.016 1.00 98.25 99 ASN A O 1
ATOM 818 N N . VAL A 1 100 ? -8.702 3.095 -11.607 1.00 98.75 100 VAL A N 1
ATOM 819 C CA . VAL A 1 100 ? -7.367 3.446 -11.107 1.00 98.75 100 VAL A CA 1
ATOM 820 C C . VAL A 1 100 ? -7.483 4.515 -10.021 1.00 98.75 100 VAL A C 1
ATOM 822 O O . VAL A 1 100 ? -7.755 5.692 -10.286 1.00 98.75 100 VAL A O 1
ATOM 825 N N . VAL A 1 101 ? -7.276 4.107 -8.770 1.00 98.69 101 VAL A N 1
ATOM 826 C CA . VAL A 1 101 ? -7.482 4.964 -7.589 1.00 98.69 101 VAL A CA 1
ATOM 827 C C . VAL A 1 101 ? -6.183 5.483 -6.979 1.00 98.69 101 VAL A C 1
ATOM 829 O O . VAL A 1 101 ? -6.217 6.493 -6.287 1.00 98.69 101 VAL A O 1
ATOM 832 N N . ALA A 1 102 ? -5.038 4.861 -7.266 1.00 98.69 102 ALA A N 1
ATOM 833 C CA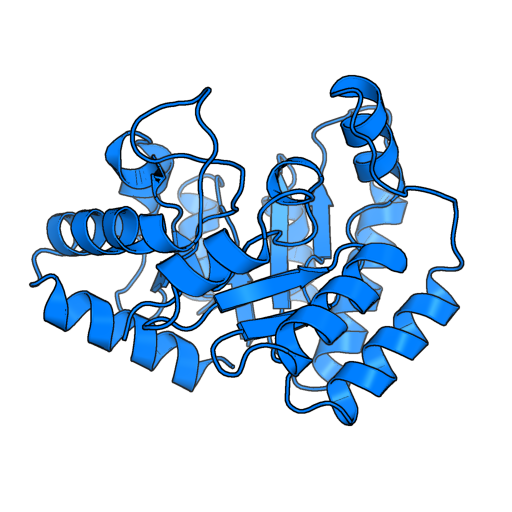 . ALA A 1 102 ? -3.742 5.279 -6.735 1.00 98.69 102 ALA A CA 1
ATOM 834 C C . ALA A 1 102 ? -2.581 4.951 -7.679 1.00 98.69 102 ALA A C 1
ATOM 836 O O . ALA A 1 102 ? -2.706 4.131 -8.591 1.00 98.69 102 ALA A O 1
ATOM 837 N N . ILE A 1 103 ? -1.435 5.578 -7.417 1.00 98.81 103 ILE A N 1
ATOM 838 C CA . ILE A 1 103 ? -0.145 5.159 -7.964 1.00 98.81 103 ILE A CA 1
ATOM 839 C C . ILE A 1 103 ? 0.537 4.261 -6.925 1.00 98.81 103 ILE A C 1
ATOM 841 O O . ILE A 1 103 ? 0.918 4.727 -5.850 1.00 98.81 103 ILE A O 1
ATOM 845 N N . SER A 1 104 ? 0.632 2.971 -7.231 1.00 95.19 104 SER A N 1
ATOM 846 C CA . SER A 1 104 ? 1.184 1.921 -6.367 1.00 95.19 104 SER A CA 1
ATOM 847 C C . SER A 1 104 ? 1.559 0.709 -7.212 1.00 95.19 104 SER A C 1
ATOM 849 O O . SER A 1 104 ? 0.821 0.419 -8.136 1.00 95.19 104 SER A O 1
ATOM 851 N N . GLU A 1 105 ? 2.614 -0.043 -6.933 1.00 95.12 105 GLU A N 1
ATOM 852 C CA . GLU A 1 105 ? 3.556 0.185 -5.835 1.00 95.12 105 GLU A CA 1
ATOM 853 C C . GLU A 1 105 ? 4.779 0.956 -6.322 1.00 95.12 105 GLU A C 1
ATOM 855 O O . GLU A 1 105 ? 5.320 0.691 -7.398 1.00 95.12 105 GLU A O 1
ATOM 860 N N . ILE A 1 106 ? 5.193 1.958 -5.548 1.00 98.50 106 ILE A N 1
ATOM 861 C CA . ILE A 1 106 ? 6.381 2.770 -5.825 1.00 98.50 106 ILE A CA 1
ATOM 862 C C . ILE A 1 106 ? 7.149 2.985 -4.525 1.00 98.50 106 ILE A C 1
ATOM 864 O O . ILE A 1 106 ? 6.554 3.027 -3.451 1.00 98.50 106 ILE A O 1
ATOM 868 N N . GLY A 1 107 ? 8.464 3.168 -4.599 1.00 98.06 107 GLY A N 1
ATOM 869 C CA . GLY A 1 107 ? 9.251 3.407 -3.396 1.00 98.06 107 GLY A CA 1
ATOM 870 C C . GLY A 1 107 ? 10.673 2.895 -3.492 1.00 98.06 107 GLY A C 1
ATOM 871 O O . GLY A 1 107 ? 11.263 2.878 -4.573 1.00 98.06 107 GLY A O 1
ATOM 872 N N . LEU A 1 108 ? 11.217 2.509 -2.340 1.00 98.12 108 LEU A N 1
ATOM 873 C CA . LEU A 1 108 ? 12.608 2.095 -2.184 1.00 98.12 108 LEU A CA 1
ATOM 874 C C . LEU A 1 108 ? 12.699 0.777 -1.416 1.00 98.12 108 LEU A C 1
ATOM 876 O O . LEU A 1 108 ? 12.150 0.644 -0.320 1.00 98.12 108 LEU A O 1
ATOM 880 N N . ASP A 1 109 ? 13.478 -0.162 -1.939 1.00 97.00 109 ASP A N 1
ATOM 881 C CA . ASP A 1 109 ? 13.780 -1.420 -1.268 1.00 97.00 109 ASP A CA 1
ATOM 882 C C . ASP A 1 109 ? 15.297 -1.671 -1.265 1.00 97.00 109 ASP A C 1
ATOM 884 O O . ASP A 1 109 ? 15.926 -1.936 -2.294 1.00 97.00 109 ASP A O 1
ATOM 888 N N . TYR A 1 110 ? 15.900 -1.565 -0.076 1.00 95.75 110 TYR A N 1
ATOM 889 C CA . TYR A 1 110 ? 17.327 -1.813 0.162 1.00 95.75 110 TYR A CA 1
ATOM 890 C C . TYR A 1 110 ? 17.576 -3.184 0.813 1.00 95.75 110 TYR A C 1
ATOM 892 O O . TYR A 1 110 ? 18.567 -3.372 1.522 1.00 95.75 110 TYR A O 1
ATOM 900 N N . SER A 1 111 ? 16.673 -4.151 0.625 1.00 92.38 111 SER A N 1
ATOM 901 C CA . SER A 1 111 ? 16.832 -5.528 1.114 1.00 92.38 111 SER A CA 1
ATOM 902 C C . SER A 1 111 ? 18.110 -6.191 0.604 1.00 92.38 111 SER A C 1
ATOM 904 O O . SER A 1 111 ? 18.735 -6.916 1.380 1.00 92.38 111 SER A O 1
ATOM 906 N N . HIS A 1 112 ? 18.515 -5.868 -0.627 1.00 88.00 112 HIS A N 1
ATOM 907 C CA . HIS A 1 112 ? 19.663 -6.429 -1.333 1.00 88.00 112 HIS A CA 1
ATOM 908 C C . HIS A 1 112 ? 20.777 -5.387 -1.511 1.00 88.00 112 HIS A C 1
ATOM 910 O O . HIS A 1 112 ? 20.591 -4.384 -2.202 1.00 88.00 112 HIS A O 1
ATOM 916 N N . GLU A 1 113 ? 21.949 -5.633 -0.921 1.00 78.50 113 GLU A N 1
ATOM 917 C CA . GLU A 1 113 ? 23.038 -4.644 -0.839 1.00 78.50 113 GLU A CA 1
ATOM 918 C C . GLU A 1 113 ? 23.665 -4.293 -2.194 1.00 78.50 113 GLU A C 1
ATOM 920 O O . GLU A 1 113 ? 24.024 -3.141 -2.426 1.00 78.50 113 GLU A O 1
ATOM 925 N N . GLU A 1 114 ? 23.757 -5.255 -3.110 1.00 81.19 114 GLU A N 1
ATOM 926 C CA . GLU A 1 114 ? 24.340 -5.037 -4.442 1.00 81.19 114 GLU A CA 1
ATOM 927 C C . GLU A 1 114 ? 23.398 -4.353 -5.449 1.00 81.19 114 GLU A C 1
ATOM 929 O O . GLU A 1 114 ? 23.781 -4.137 -6.601 1.00 81.19 114 GLU A O 1
ATOM 934 N N . ILE A 1 115 ? 22.172 -3.989 -5.054 1.00 82.88 115 ILE A N 1
ATOM 935 C CA . ILE A 1 115 ? 21.291 -3.200 -5.919 1.00 82.88 115 ILE A CA 1
ATOM 936 C C . ILE A 1 115 ? 21.583 -1.711 -5.729 1.00 82.88 115 ILE A C 1
ATOM 938 O O . ILE A 1 115 ? 21.476 -1.152 -4.640 1.00 82.88 115 ILE A O 1
ATOM 942 N N . GLU A 1 116 ? 21.914 -1.058 -6.840 1.00 87.69 116 GLU A N 1
ATOM 943 C CA . GLU A 1 116 ? 22.166 0.377 -6.907 1.00 87.69 116 GLU A CA 1
ATOM 944 C C . GLU A 1 116 ? 20.962 1.193 -6.412 1.00 87.69 116 GLU A C 1
ATOM 946 O O . GLU A 1 116 ? 19.854 1.104 -6.948 1.00 87.69 116 GLU A O 1
ATOM 951 N N . LYS A 1 117 ? 21.204 2.022 -5.394 1.00 94.12 117 LYS A N 1
ATOM 952 C CA . LYS A 1 117 ? 20.176 2.831 -4.728 1.00 94.12 117 LYS A CA 1
ATOM 953 C C . LYS A 1 117 ? 19.729 4.021 -5.573 1.00 94.12 117 LYS A C 1
ATOM 955 O O . LYS A 1 117 ? 18.544 4.340 -5.589 1.00 94.12 117 LYS A O 1
ATOM 960 N N . ASP A 1 118 ? 20.654 4.651 -6.293 1.00 94.75 118 ASP A N 1
ATOM 961 C CA . ASP A 1 118 ? 20.384 5.889 -7.031 1.00 94.75 118 ASP A CA 1
ATOM 962 C C . ASP A 1 118 ? 19.358 5.683 -8.150 1.00 94.75 118 ASP A C 1
ATOM 964 O O . ASP A 1 118 ? 18.455 6.502 -8.313 1.00 94.75 118 ASP A O 1
ATOM 968 N N . GLY A 1 119 ? 19.405 4.534 -8.834 1.00 94.75 119 GLY A N 1
ATOM 969 C CA . GLY A 1 119 ? 18.386 4.161 -9.816 1.00 94.75 119 GLY A CA 1
ATOM 970 C C . GLY A 1 119 ? 16.985 4.004 -9.211 1.00 94.75 119 GLY A C 1
ATOM 971 O O . GLY A 1 119 ? 16.001 4.393 -9.839 1.00 94.75 119 GLY A O 1
ATOM 972 N N . GLN A 1 120 ? 16.875 3.489 -7.979 1.00 97.06 120 GLN A N 1
ATOM 973 C CA . GLN A 1 120 ? 15.584 3.407 -7.283 1.00 97.06 120 GLN A CA 1
ATOM 974 C C . GLN A 1 120 ? 15.071 4.795 -6.889 1.00 97.06 120 GLN A C 1
ATOM 976 O O . GLN A 1 120 ? 13.897 5.091 -7.088 1.00 97.06 120 GLN A O 1
ATOM 981 N N . LYS A 1 121 ? 15.951 5.666 -6.373 1.00 98.19 121 LYS A N 1
ATOM 982 C CA . LYS A 1 121 ? 15.599 7.045 -5.995 1.00 98.19 121 LYS A CA 1
ATOM 983 C C . LYS A 1 121 ? 15.114 7.863 -7.188 1.00 98.19 121 LYS A C 1
ATOM 985 O O . LYS A 1 121 ? 14.097 8.544 -7.075 1.00 98.19 121 LYS A O 1
ATOM 990 N N . ASP A 1 122 ? 15.810 7.773 -8.320 1.00 97.81 122 ASP A N 1
ATOM 991 C CA . ASP A 1 122 ? 15.428 8.453 -9.561 1.00 97.81 122 ASP A CA 1
ATOM 992 C C . ASP A 1 122 ? 14.070 7.958 -10.084 1.00 97.81 122 ASP A C 1
ATOM 994 O O . ASP A 1 122 ? 13.198 8.767 -10.411 1.00 97.81 122 ASP A O 1
ATOM 998 N N . LEU A 1 123 ? 13.844 6.639 -10.095 1.00 98.12 123 LEU A N 1
ATOM 999 C CA . LEU A 1 123 ? 12.548 6.069 -10.461 1.00 98.12 123 LEU A CA 1
ATOM 1000 C C . LEU A 1 123 ? 11.436 6.525 -9.507 1.00 98.12 123 LEU A C 1
ATOM 1002 O O . LEU A 1 123 ? 10.373 6.950 -9.960 1.00 98.12 123 LEU A O 1
ATOM 1006 N N . PHE A 1 124 ? 11.681 6.481 -8.197 1.00 98.69 124 PHE A N 1
ATOM 1007 C CA . PHE A 1 124 ? 10.700 6.890 -7.200 1.00 98.69 124 PHE A CA 1
ATOM 1008 C C . PHE A 1 124 ? 10.312 8.365 -7.368 1.00 98.69 124 PHE A C 1
ATOM 1010 O O . PHE A 1 124 ? 9.126 8.674 -7.476 1.00 98.69 124 PHE A O 1
ATOM 1017 N N . ASP A 1 125 ? 11.283 9.273 -7.506 1.00 98.69 125 ASP A N 1
ATOM 1018 C CA . ASP A 1 125 ? 11.029 10.700 -7.755 1.00 98.69 125 ASP A CA 1
ATOM 1019 C C . ASP A 1 125 ? 10.210 10.938 -9.040 1.00 98.69 125 ASP A C 1
ATOM 1021 O O . ASP A 1 125 ? 9.242 11.709 -9.046 1.00 98.69 125 ASP A O 1
ATOM 1025 N N . LYS A 1 126 ? 10.535 10.225 -10.124 1.00 98.62 126 LYS A N 1
ATOM 1026 C CA . LYS A 1 126 ? 9.782 10.264 -11.387 1.00 98.62 126 LYS A CA 1
ATOM 1027 C C . LYS A 1 126 ? 8.330 9.817 -11.211 1.00 98.62 126 LYS A C 1
ATOM 1029 O O . LYS A 1 126 ? 7.425 10.478 -11.728 1.00 98.62 126 LYS A O 1
ATOM 1034 N N . MET A 1 127 ? 8.091 8.751 -10.449 1.00 98.81 127 MET A N 1
ATOM 1035 C CA . MET A 1 127 ? 6.740 8.273 -10.150 1.00 98.81 127 MET A CA 1
ATOM 1036 C C . MET A 1 127 ? 5.959 9.239 -9.249 1.00 98.81 127 MET A C 1
ATOM 1038 O O . MET A 1 127 ? 4.773 9.460 -9.485 1.00 98.81 127 MET A O 1
ATOM 1042 N N . LEU A 1 128 ? 6.605 9.898 -8.279 1.00 98.81 128 LEU A N 1
ATOM 1043 C CA . LEU A 1 128 ? 5.961 10.938 -7.462 1.00 98.81 128 LEU A CA 1
ATOM 1044 C C . LEU A 1 128 ? 5.527 12.143 -8.306 1.00 98.81 128 LEU A C 1
ATOM 1046 O O . LEU A 1 128 ? 4.438 12.692 -8.114 1.00 98.81 128 LEU A O 1
ATOM 1050 N N . LYS A 1 129 ? 6.356 12.555 -9.271 1.00 98.62 129 LYS A N 1
ATOM 1051 C CA . LYS A 1 129 ? 6.003 13.610 -10.235 1.00 98.62 129 LYS A CA 1
ATOM 1052 C C . LYS A 1 129 ? 4.814 13.205 -11.107 1.00 98.62 129 LYS A C 1
ATOM 1054 O O . LYS A 1 129 ? 3.932 14.036 -11.332 1.00 98.62 129 LYS A O 1
ATOM 1059 N N . LEU A 1 130 ? 4.759 11.947 -11.549 1.00 98.69 130 LEU A N 1
ATOM 1060 C CA . LEU A 1 130 ? 3.606 11.395 -12.263 1.00 98.69 130 LEU A CA 1
ATOM 1061 C C . LEU A 1 130 ? 2.350 11.442 -11.387 1.00 98.69 130 LEU A C 1
ATOM 1063 O O . LEU A 1 130 ? 1.346 12.004 -11.818 1.00 98.69 130 LEU A O 1
ATOM 1067 N N . ALA A 1 131 ? 2.412 10.945 -10.150 1.00 98.62 131 ALA A N 1
ATOM 1068 C CA . ALA A 1 131 ? 1.272 10.912 -9.233 1.00 98.62 131 ALA A CA 1
ATOM 1069 C C . ALA A 1 131 ? 0.665 12.302 -8.989 1.00 98.62 131 ALA A C 1
ATOM 1071 O O . ALA A 1 131 ? -0.553 12.467 -9.039 1.00 98.62 131 ALA A O 1
ATOM 1072 N N . LYS A 1 132 ? 1.507 13.335 -8.834 1.00 98.25 132 LYS A N 1
ATOM 1073 C CA . LYS A 1 132 ? 1.047 14.733 -8.760 1.00 98.25 132 LYS A CA 1
ATOM 1074 C C . LYS A 1 132 ? 0.344 15.194 -10.032 1.00 98.25 132 LYS A C 1
ATOM 1076 O O . LYS A 1 132 ? -0.647 15.908 -9.949 1.00 98.25 132 LYS A O 1
ATOM 1081 N N . LYS A 1 133 ? 0.868 14.823 -11.203 1.00 98.12 133 LYS A N 1
ATOM 1082 C CA . LYS A 1 133 ? 0.310 15.217 -12.506 1.00 98.12 133 LYS A CA 1
ATOM 1083 C C . LYS A 1 133 ? -1.094 14.648 -12.724 1.00 98.12 133 LYS A C 1
ATOM 1085 O O . LYS A 1 133 ? -1.892 15.282 -13.409 1.00 98.12 133 LYS A O 1
ATOM 1090 N N . VAL A 1 134 ? -1.382 13.477 -12.157 1.00 98.25 134 VAL A N 1
ATOM 1091 C CA . VAL A 1 134 ? -2.697 12.817 -12.232 1.00 98.25 134 VAL A CA 1
ATOM 1092 C C . VAL A 1 134 ? -3.566 13.034 -10.984 1.00 98.25 134 VAL A C 1
ATOM 1094 O O . VAL A 1 134 ? -4.682 12.533 -10.938 1.00 98.25 134 VAL A O 1
ATOM 1097 N N . ASP A 1 135 ? -3.068 13.781 -9.992 1.00 97.75 135 ASP A N 1
ATOM 1098 C CA . ASP A 1 135 ? -3.703 14.055 -8.690 1.00 97.75 135 ASP A CA 1
ATOM 1099 C C . ASP A 1 135 ? -4.210 12.805 -7.936 1.00 97.75 135 ASP A C 1
ATOM 1101 O O . ASP A 1 135 ? -5.258 12.813 -7.283 1.00 97.75 135 ASP A O 1
ATOM 1105 N N . LYS A 1 136 ? -3.440 11.714 -7.996 1.00 98.50 136 LYS A N 1
ATOM 1106 C CA . LYS A 1 136 ? -3.752 10.460 -7.293 1.00 98.50 136 LYS A CA 1
ATOM 1107 C C . LYS A 1 136 ? -2.893 10.296 -6.035 1.00 98.50 136 LYS A C 1
ATOM 1109 O O . LYS A 1 136 ? -1.743 10.749 -6.026 1.00 98.50 136 LYS A O 1
ATOM 1114 N N . PRO A 1 137 ? -3.418 9.655 -4.973 1.00 98.62 137 PRO A N 1
ATOM 1115 C CA . PRO A 1 137 ? -2.595 9.236 -3.846 1.00 98.62 137 PRO A CA 1
ATOM 1116 C C . PRO A 1 137 ? -1.493 8.273 -4.295 1.00 98.62 137 PRO A C 1
ATOM 1118 O O . PRO A 1 137 ? -1.637 7.553 -5.287 1.00 98.62 137 PRO A O 1
ATOM 1121 N N . VAL A 1 138 ? -0.401 8.253 -3.534 1.00 98.88 138 VAL A N 1
ATOM 1122 C CA . VAL A 1 138 ? 0.661 7.253 -3.670 1.00 98.88 138 VAL A CA 1
ATOM 1123 C C . VAL A 1 138 ? 0.591 6.260 -2.520 1.00 98.88 138 VAL A C 1
ATOM 1125 O O . VAL A 1 138 ? 0.387 6.663 -1.373 1.00 98.88 138 VAL A O 1
ATOM 1128 N N . ILE A 1 139 ? 0.793 4.982 -2.822 1.00 98.81 139 ILE A N 1
ATOM 1129 C CA . ILE A 1 139 ? 1.027 3.950 -1.812 1.00 98.81 139 ILE A CA 1
ATOM 1130 C C . ILE A 1 139 ? 2.501 3.568 -1.915 1.00 98.81 139 ILE A C 1
ATOM 1132 O O . ILE A 1 139 ? 2.989 3.180 -2.979 1.00 98.81 139 ILE A O 1
ATOM 1136 N N . VAL A 1 140 ? 3.222 3.814 -0.825 1.00 98.75 140 VAL A N 1
ATOM 1137 C CA . VAL A 1 140 ? 4.681 3.852 -0.807 1.00 98.75 140 VAL A CA 1
ATOM 1138 C C . VAL A 1 140 ? 5.224 2.641 -0.083 1.00 98.75 140 VAL A C 1
ATOM 1140 O O . VAL A 1 140 ? 4.933 2.436 1.097 1.00 98.75 140 VAL A O 1
ATOM 1143 N N . HIS A 1 141 ? 6.092 1.918 -0.779 1.00 98.38 141 HIS A N 1
ATOM 1144 C CA . HIS A 1 141 ? 6.929 0.887 -0.195 1.00 98.38 141 HIS A CA 1
ATOM 1145 C C . HIS A 1 141 ? 8.239 1.453 0.320 1.00 98.38 141 HIS A C 1
ATOM 1147 O O . HIS A 1 141 ? 8.912 2.263 -0.327 1.00 98.38 141 HIS A O 1
ATOM 1153 N N . SER A 1 142 ? 8.631 0.991 1.497 1.00 97.19 142 SER A N 1
ATOM 1154 C CA . SER A 1 142 ? 9.941 1.293 2.049 1.00 97.19 142 SER A CA 1
ATOM 1155 C C . SER A 1 142 ? 10.430 0.122 2.880 1.00 97.19 142 SER A C 1
ATOM 1157 O O . SER A 1 142 ? 9.828 -0.192 3.908 1.00 97.19 142 SER A O 1
ATOM 1159 N N . ARG A 1 143 ? 11.548 -0.484 2.475 1.00 96.06 143 ARG A N 1
ATOM 1160 C CA . ARG A 1 143 ? 12.186 -1.574 3.221 1.00 96.06 143 ARG A CA 1
ATOM 1161 C C . ARG A 1 143 ? 13.671 -1.294 3.406 1.00 96.06 143 ARG A C 1
ATOM 1163 O O . ARG A 1 143 ? 14.417 -1.212 2.431 1.00 96.06 143 ARG A O 1
ATOM 1170 N N . LYS A 1 144 ? 14.105 -1.127 4.664 1.00 95.56 144 LYS A N 1
ATOM 1171 C CA . LYS A 1 144 ? 15.471 -0.675 5.025 1.00 95.56 144 LYS A CA 1
ATOM 1172 C C . LYS A 1 144 ? 15.848 0.680 4.388 1.00 95.56 144 LYS A C 1
ATOM 1174 O O . LYS A 1 144 ? 17.028 1.011 4.284 1.00 95.56 144 LYS A O 1
ATOM 1179 N N . ALA A 1 145 ? 14.851 1.444 3.948 1.00 96.81 145 ALA A N 1
ATOM 1180 C CA . ALA A 1 145 ? 14.988 2.671 3.163 1.00 96.81 145 ALA A CA 1
ATOM 1181 C C . ALA A 1 145 ? 14.006 3.764 3.626 1.00 96.81 145 ALA A C 1
ATOM 1183 O O . ALA A 1 145 ? 13.740 4.722 2.904 1.00 96.81 145 ALA A O 1
ATOM 1184 N N . GLU A 1 146 ? 13.446 3.626 4.831 1.00 98.00 146 GLU A N 1
ATOM 1185 C CA . GLU A 1 146 ? 12.336 4.444 5.326 1.00 98.00 146 GLU A CA 1
ATOM 1186 C C . GLU A 1 146 ? 12.713 5.929 5.410 1.00 98.00 146 GLU A C 1
ATOM 1188 O O . GLU A 1 146 ? 11.918 6.786 5.039 1.00 98.00 146 GLU A O 1
ATOM 1193 N N . LEU A 1 147 ? 13.931 6.243 5.871 1.00 98.00 147 LEU A N 1
ATOM 1194 C CA . LEU A 1 147 ? 14.409 7.626 5.959 1.00 98.00 147 LEU A CA 1
ATOM 1195 C C . LEU A 1 147 ? 14.517 8.276 4.572 1.00 98.00 147 LEU A C 1
ATOM 1197 O O . LEU A 1 147 ? 13.962 9.354 4.372 1.00 98.00 147 LEU A O 1
ATOM 1201 N N . ASP A 1 148 ? 15.175 7.604 3.624 1.00 98.00 148 ASP A N 1
ATOM 1202 C CA . ASP A 1 148 ? 15.346 8.096 2.252 1.00 98.00 148 ASP A CA 1
ATOM 1203 C C . ASP A 1 148 ? 13.989 8.295 1.561 1.00 98.00 148 ASP A C 1
ATOM 1205 O O . ASP A 1 148 ? 13.772 9.308 0.896 1.00 98.00 148 ASP A O 1
ATOM 1209 N N . ALA A 1 149 ? 13.053 7.356 1.748 1.00 98.50 149 ALA A N 1
ATOM 1210 C CA . ALA A 1 149 ? 11.715 7.454 1.175 1.00 98.50 149 ALA A CA 1
ATOM 1211 C C . ALA A 1 149 ? 10.970 8.687 1.713 1.00 98.50 149 ALA A C 1
ATOM 1213 O O . ALA A 1 149 ? 10.424 9.467 0.932 1.00 98.50 149 ALA A O 1
ATOM 1214 N N . ILE A 1 150 ? 11.001 8.906 3.034 1.00 98.75 150 ILE A N 1
ATOM 1215 C CA . ILE A 1 150 ? 10.386 10.076 3.680 1.00 98.75 150 ILE A CA 1
ATOM 1216 C C . ILE A 1 150 ? 11.010 11.378 3.171 1.00 98.75 150 ILE A C 1
ATOM 1218 O O . ILE A 1 150 ? 10.286 12.316 2.843 1.00 98.75 150 ILE A O 1
ATOM 1222 N N . GLU A 1 151 ? 12.337 11.449 3.066 1.00 98.69 151 GLU A N 1
ATOM 1223 C CA . GLU A 1 151 ? 13.022 12.652 2.585 1.00 98.69 151 GLU A CA 1
ATOM 1224 C C . GLU A 1 151 ? 12.655 12.987 1.137 1.00 98.69 151 GLU A C 1
ATOM 1226 O O . GLU A 1 151 ? 12.373 14.146 0.834 1.00 98.69 151 GLU A O 1
ATOM 1231 N N . ILE A 1 152 ? 12.577 11.989 0.255 1.00 98.75 152 ILE A N 1
ATOM 1232 C CA . ILE A 1 152 ? 12.165 12.190 -1.141 1.00 98.75 152 ILE A CA 1
ATOM 1233 C C . ILE A 1 152 ? 10.697 12.637 -1.227 1.00 98.75 152 ILE A C 1
ATOM 1235 O O . ILE A 1 152 ? 10.373 13.539 -2.008 1.00 98.75 152 ILE A O 1
ATOM 1239 N N . LEU A 1 153 ? 9.808 12.059 -0.410 1.00 98.81 153 LEU A N 1
ATOM 1240 C CA . LEU A 1 153 ? 8.403 12.470 -0.318 1.00 98.81 153 LEU A CA 1
ATOM 1241 C C . LEU A 1 153 ? 8.261 13.929 0.149 1.00 98.81 153 LEU A C 1
ATOM 1243 O O . LEU A 1 153 ? 7.479 14.688 -0.432 1.00 98.81 153 LEU A O 1
ATOM 1247 N N . GLU A 1 154 ? 9.032 14.344 1.158 1.00 98.69 154 GLU A N 1
ATOM 1248 C CA . GLU A 1 154 ? 9.047 15.716 1.684 1.00 98.69 154 GLU A CA 1
ATOM 1249 C C . GLU A 1 154 ? 9.640 16.720 0.691 1.00 98.69 154 GLU A C 1
ATOM 1251 O O . GLU A 1 154 ? 9.063 17.790 0.483 1.00 98.69 154 GLU A O 1
ATOM 1256 N N . GLN A 1 155 ? 10.742 16.372 0.020 1.00 98.44 155 GLN A N 1
ATOM 1257 C CA . GLN A 1 155 ? 11.320 17.174 -1.067 1.00 98.44 155 GLN A CA 1
ATOM 1258 C C . GLN A 1 155 ? 10.296 17.388 -2.184 1.00 98.44 155 GLN A C 1
ATOM 1260 O O . GLN A 1 155 ? 10.147 18.492 -2.715 1.00 98.44 155 GLN A O 1
ATOM 1265 N N . ASN A 1 156 ? 9.519 16.346 -2.480 1.00 98.50 156 ASN A N 1
ATOM 1266 C CA . ASN A 1 156 ? 8.399 16.417 -3.398 1.00 98.50 156 ASN A CA 1
ATOM 1267 C C . ASN A 1 156 ? 7.149 17.079 -2.795 1.00 98.50 156 ASN A C 1
ATOM 1269 O O . ASN A 1 156 ? 6.203 17.333 -3.535 1.00 98.50 156 ASN A O 1
ATOM 1273 N N . ARG A 1 157 ? 7.103 17.433 -1.510 1.00 98.19 157 ARG A N 1
ATOM 1274 C CA . ARG A 1 157 ? 5.920 18.024 -0.855 1.00 98.19 157 ARG A CA 1
ATOM 1275 C C . ARG A 1 157 ? 4.653 17.182 -1.062 1.00 98.19 157 ARG A C 1
ATOM 1277 O O . ARG A 1 157 ? 3.575 17.725 -1.323 1.00 98.19 157 ARG A O 1
ATOM 1284 N N . MET A 1 158 ? 4.793 15.858 -1.005 1.00 98.38 158 MET A N 1
ATOM 1285 C CA . MET A 1 158 ? 3.668 14.938 -1.164 1.00 98.38 158 MET A CA 1
ATOM 1286 C C . MET A 1 158 ? 2.672 15.085 -0.012 1.00 98.38 158 MET A C 1
ATOM 1288 O O . MET A 1 158 ? 3.057 15.230 1.146 1.00 98.38 158 MET A O 1
ATOM 1292 N N . ARG A 1 159 ? 1.375 15.052 -0.337 1.00 96.81 159 ARG A N 1
ATOM 1293 C CA . ARG A 1 159 ? 0.280 15.200 0.640 1.00 96.81 159 ARG A CA 1
ATOM 1294 C C . ARG A 1 159 ? -0.566 13.938 0.773 1.00 96.81 159 ARG A C 1
ATOM 1296 O O . ARG A 1 159 ? -0.850 13.511 1.882 1.00 96.81 159 ARG A O 1
ATOM 1303 N N . LYS A 1 160 ? -0.952 13.349 -0.362 1.00 98.38 160 LYS A N 1
ATOM 1304 C CA . LYS A 1 160 ? -1.761 12.130 -0.439 1.00 98.38 160 LYS A CA 1
ATOM 1305 C C . LYS A 1 160 ? -0.839 10.902 -0.452 1.00 98.38 160 LYS A C 1
ATOM 1307 O O . LYS A 1 160 ? -0.451 10.443 -1.523 1.00 98.38 160 LYS A O 1
ATOM 1312 N N . VAL A 1 161 ? -0.421 10.440 0.726 1.00 98.81 161 VAL A N 1
ATOM 1313 C CA . VAL A 1 161 ? 0.550 9.341 0.882 1.00 98.81 161 VAL A CA 1
ATOM 1314 C C . VAL A 1 161 ? 0.004 8.294 1.844 1.00 98.81 161 VAL A C 1
ATOM 1316 O O . VAL A 1 161 ? -0.423 8.641 2.947 1.00 98.81 161 VAL A O 1
ATOM 1319 N N . VAL A 1 162 ? 0.083 7.028 1.440 1.00 98.81 162 VAL A N 1
ATOM 1320 C CA . VAL A 1 162 ? -0.046 5.860 2.313 1.00 98.81 162 VAL A CA 1
ATOM 1321 C C . VAL A 1 162 ? 1.334 5.233 2.469 1.00 98.81 162 VAL A C 1
ATOM 1323 O O . VAL A 1 162 ? 1.947 4.828 1.486 1.00 98.81 162 VAL A O 1
ATOM 1326 N N . MET A 1 163 ? 1.828 5.157 3.700 1.00 98.69 163 MET A N 1
ATOM 1327 C CA . MET A 1 163 ? 3.022 4.393 4.048 1.00 98.69 163 MET A CA 1
ATOM 1328 C C . MET A 1 163 ? 2.597 2.937 4.274 1.00 98.69 163 MET A C 1
ATOM 1330 O O . MET A 1 163 ? 2.154 2.583 5.372 1.00 98.69 163 MET A O 1
ATOM 1334 N N . HIS A 1 164 ? 2.684 2.132 3.215 1.00 97.62 164 HIS A N 1
ATOM 1335 C CA . HIS A 1 164 ? 2.297 0.723 3.221 1.00 97.62 164 HIS A CA 1
ATOM 1336 C C . HIS A 1 164 ? 3.277 -0.116 4.048 1.00 97.62 164 HIS A C 1
ATOM 1338 O O . HIS A 1 164 ? 4.483 0.144 4.033 1.00 97.62 164 HIS A O 1
ATOM 1344 N N . CYS A 1 165 ? 2.754 -1.074 4.825 1.00 95.56 165 CYS A N 1
ATOM 1345 C CA . CYS A 1 165 ? 3.510 -2.009 5.665 1.00 95.56 165 CYS A CA 1
ATOM 1346 C C . CYS A 1 165 ? 4.663 -1.367 6.458 1.00 95.56 165 CYS A C 1
ATOM 1348 O O . CYS A 1 165 ? 5.728 -1.962 6.660 1.00 95.56 165 CYS A O 1
ATOM 1350 N N . PHE A 1 166 ? 4.464 -0.139 6.947 1.00 97.69 166 PHE A N 1
ATOM 1351 C CA . PHE A 1 166 ? 5.568 0.672 7.446 1.00 97.69 166 PHE A CA 1
ATOM 1352 C C . PHE A 1 166 ? 6.226 0.082 8.702 1.00 97.69 166 PHE A C 1
ATOM 1354 O O . PHE A 1 166 ? 5.602 -0.070 9.752 1.00 97.69 166 PHE A O 1
ATOM 1361 N N . CYS A 1 167 ? 7.531 -0.185 8.623 1.00 92.94 167 CYS A N 1
ATOM 1362 C CA . CYS A 1 167 ? 8.313 -0.778 9.715 1.00 92.94 167 CYS A CA 1
ATOM 1363 C C . CYS A 1 167 ? 9.394 0.160 10.284 1.00 92.94 167 CYS A C 1
ATOM 1365 O O . CYS A 1 167 ? 10.326 -0.288 10.956 1.00 92.94 167 CYS A O 1
ATOM 1367 N N . GLY A 1 168 ? 9.281 1.469 10.039 1.00 93.06 168 GLY A N 1
ATOM 1368 C CA . GLY A 1 168 ? 10.256 2.456 10.498 1.00 93.06 168 GLY A CA 1
ATOM 1369 C C . GLY A 1 168 ? 10.286 2.664 12.019 1.00 93.06 168 GLY A C 1
ATOM 1370 O O . GLY A 1 168 ? 9.364 2.331 12.763 1.00 93.06 168 GLY A O 1
ATOM 1371 N N . LYS A 1 169 ? 11.375 3.273 12.503 1.00 96.75 169 LYS A N 1
ATOM 1372 C CA . LYS A 1 169 ? 11.549 3.626 13.925 1.00 96.75 169 LYS A CA 1
ATOM 1373 C C . LYS A 1 169 ? 10.519 4.675 14.372 1.00 96.75 169 LYS A C 1
ATOM 1375 O O . LYS A 1 169 ? 10.063 5.484 13.569 1.00 96.75 169 LYS A O 1
ATOM 1380 N N . LYS A 1 170 ? 10.251 4.757 15.684 1.00 97.94 170 LYS A N 1
ATOM 1381 C CA . LYS A 1 170 ? 9.304 5.720 16.297 1.00 97.94 170 LYS A CA 1
ATOM 1382 C C . LYS A 1 170 ? 9.483 7.172 15.831 1.00 97.94 170 LYS A C 1
ATOM 1384 O O . LYS A 1 170 ? 8.497 7.878 15.647 1.00 97.94 170 LYS A O 1
ATOM 1389 N N . SER A 1 171 ? 10.725 7.621 15.638 1.00 98.25 171 SER A N 1
ATOM 1390 C CA . SER A 1 171 ? 11.018 8.971 15.139 1.00 98.25 171 SER A CA 1
ATOM 1391 C C . SER A 1 171 ? 10.506 9.199 13.714 1.00 98.25 171 SER A C 1
ATOM 1393 O O . SER A 1 171 ? 9.979 10.269 13.427 1.00 98.25 171 SER A O 1
ATOM 1395 N N . LEU A 1 172 ? 10.613 8.192 12.844 1.00 98.50 172 LEU A N 1
ATOM 1396 C CA . LEU A 1 172 ? 10.098 8.249 11.477 1.00 98.50 172 LEU A CA 1
ATOM 1397 C C . LEU A 1 172 ? 8.572 8.145 11.452 1.00 98.50 172 LEU A C 1
ATOM 1399 O O . LEU A 1 172 ? 7.942 8.895 10.719 1.00 98.50 172 LEU A O 1
ATOM 1403 N N . ILE A 1 173 ? 7.977 7.311 12.318 1.00 98.62 173 ILE A N 1
ATOM 1404 C CA . ILE A 1 173 ? 6.514 7.264 12.496 1.00 98.62 173 ILE A CA 1
ATOM 1405 C C . ILE A 1 173 ? 5.988 8.664 12.827 1.00 98.62 173 ILE A C 1
ATOM 1407 O O . ILE A 1 173 ? 5.083 9.159 12.161 1.00 98.62 173 ILE A O 1
ATOM 1411 N N . LYS A 1 174 ? 6.603 9.339 13.808 1.00 98.56 174 LYS A N 1
ATOM 1412 C CA . LYS A 1 174 ? 6.230 10.708 14.180 1.00 98.56 174 LYS A CA 1
ATOM 1413 C C . LYS A 1 174 ? 6.367 11.682 13.004 1.00 98.56 174 LYS A C 1
ATOM 1415 O O . LYS A 1 174 ? 5.449 12.453 12.762 1.00 98.56 174 LYS A O 1
ATOM 1420 N N . ARG A 1 175 ? 7.466 11.610 12.246 1.00 98.50 175 ARG A N 1
ATOM 1421 C CA . ARG A 1 175 ? 7.689 12.463 11.065 1.00 98.50 175 ARG A CA 1
ATOM 1422 C C . ARG A 1 175 ? 6.590 12.284 10.010 1.00 98.50 175 ARG A C 1
ATOM 1424 O O . ARG A 1 175 ? 6.086 13.275 9.492 1.00 98.50 175 ARG A O 1
ATOM 1431 N N . CYS A 1 176 ? 6.159 11.054 9.731 1.00 98.69 176 CYS A N 1
ATOM 1432 C CA . CYS A 1 176 ? 5.035 10.794 8.824 1.00 98.69 176 CYS A CA 1
ATOM 1433 C C . CYS A 1 176 ? 3.693 11.303 9.386 1.00 98.69 176 CYS A C 1
ATOM 1435 O O . CYS A 1 176 ? 2.890 11.856 8.635 1.00 98.69 176 CYS A O 1
ATOM 1437 N N . ILE A 1 177 ? 3.462 11.168 10.702 1.00 98.75 177 ILE A N 1
ATOM 1438 C CA . ILE A 1 177 ? 2.268 11.715 11.371 1.00 98.75 177 ILE A CA 1
ATOM 1439 C C . ILE A 1 177 ? 2.219 13.237 11.219 1.00 98.75 177 ILE A C 1
ATOM 1441 O O . ILE A 1 177 ? 1.186 13.773 10.821 1.00 98.75 177 ILE A O 1
ATOM 1445 N N . ASP A 1 178 ? 3.337 13.919 11.475 1.00 98.50 178 ASP A N 1
ATOM 1446 C CA . ASP A 1 178 ? 3.456 15.378 11.377 1.00 98.50 178 ASP A CA 1
ATOM 1447 C C . ASP A 1 178 ? 3.211 15.870 9.932 1.00 98.50 178 ASP A C 1
ATOM 1449 O O . ASP A 1 178 ? 2.616 16.931 9.725 1.00 98.50 178 ASP A O 1
ATOM 1453 N N . ASN A 1 179 ? 3.573 15.060 8.928 1.00 98.56 179 ASN A N 1
ATOM 1454 C CA . ASN A 1 179 ? 3.260 15.292 7.511 1.00 98.56 179 ASN A CA 1
ATOM 1455 C C . ASN A 1 179 ? 1.805 14.951 7.119 1.00 98.56 179 ASN A C 1
ATOM 1457 O O . ASN A 1 179 ? 1.407 15.187 5.977 1.00 98.56 179 ASN A O 1
ATOM 1461 N N . ARG A 1 180 ? 0.990 14.443 8.054 1.00 98.50 180 ARG A N 1
ATOM 1462 C CA . ARG A 1 180 ? -0.401 13.999 7.844 1.00 98.50 180 ARG A CA 1
ATOM 1463 C C . ARG A 1 180 ? -0.552 12.845 6.850 1.00 98.50 180 ARG A C 1
ATOM 1465 O O . ARG A 1 180 ? -1.595 12.713 6.214 1.00 98.50 180 ARG A O 1
ATOM 1472 N N . TRP A 1 181 ? 0.476 12.015 6.707 1.00 98.81 181 TRP A N 1
ATOM 1473 C CA . TRP A 1 181 ? 0.408 10.823 5.864 1.00 98.81 181 TRP A CA 1
ATOM 1474 C C . TRP A 1 181 ? -0.306 9.678 6.576 1.00 98.81 181 TRP A C 1
ATOM 1476 O O . TRP A 1 181 ? -0.361 9.632 7.807 1.00 98.81 181 TRP A O 1
ATOM 1486 N N . TYR A 1 182 ? -0.863 8.764 5.793 1.00 98.88 182 TYR A N 1
ATOM 1487 C CA . TYR A 1 182 ? -1.606 7.615 6.291 1.00 98.88 182 TYR A CA 1
ATOM 1488 C C . TYR A 1 182 ? -0.684 6.410 6.462 1.00 98.88 182 TYR A C 1
ATOM 1490 O O . TYR A 1 182 ? 0.332 6.292 5.780 1.00 98.88 182 TYR A O 1
ATOM 1498 N N . PHE A 1 183 ? -1.071 5.492 7.339 1.00 98.88 183 PHE A N 1
ATOM 1499 C CA . PHE A 1 183 ? -0.459 4.175 7.471 1.00 98.88 183 PHE A CA 1
ATOM 1500 C C . PHE A 1 183 ? -1.509 3.107 7.230 1.00 98.88 183 PHE A C 1
ATOM 1502 O O . PHE A 1 183 ? -2.564 3.133 7.869 1.00 98.88 183 PHE A O 1
ATOM 1509 N N . SER A 1 184 ? -1.214 2.158 6.353 1.00 98.50 184 SER A N 1
ATOM 1510 C CA . SER A 1 184 ? -1.979 0.922 6.264 1.00 98.50 184 SER A CA 1
ATOM 1511 C C . SER A 1 184 ? -1.368 -0.136 7.179 1.00 98.50 184 SER A C 1
ATOM 1513 O O . SER A 1 184 ? -0.151 -0.234 7.341 1.00 98.50 184 SER A O 1
ATOM 1515 N N . ILE A 1 185 ? -2.241 -0.860 7.878 1.00 98.69 185 ILE A N 1
ATOM 1516 C CA . ILE A 1 185 ? -1.853 -1.843 8.889 1.00 98.69 185 ILE A CA 1
ATOM 1517 C C . ILE A 1 185 ? -2.264 -3.243 8.412 1.00 98.69 185 ILE A C 1
ATOM 1519 O O . ILE A 1 185 ? -3.465 -3.469 8.216 1.00 98.69 185 ILE A O 1
ATOM 1523 N N . PRO A 1 186 ? -1.310 -4.183 8.265 1.00 98.25 186 PRO A N 1
ATOM 1524 C CA . PRO A 1 186 ? -1.593 -5.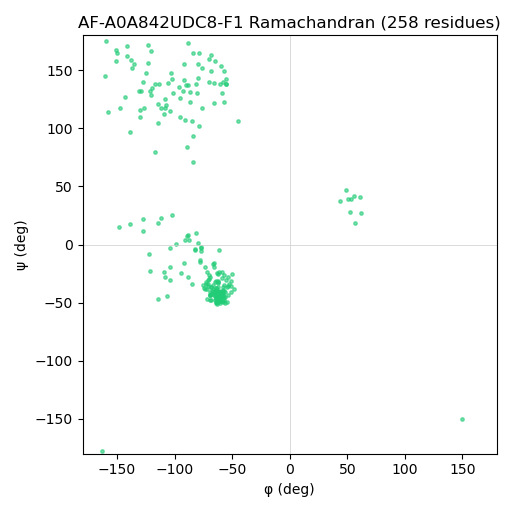545 7.827 1.00 98.25 186 PRO A CA 1
ATOM 1525 C C . PRO A 1 186 ? -2.161 -6.440 8.949 1.00 98.25 186 PRO A C 1
ATOM 1527 O O . PRO A 1 186 ? -2.022 -6.125 10.136 1.00 98.25 186 PRO A O 1
ATOM 1530 N N . PRO A 1 187 ? -2.755 -7.608 8.629 1.00 98.06 187 PRO A N 1
ATOM 1531 C CA . PRO A 1 187 ? -3.469 -8.467 9.576 1.00 98.06 187 PRO A CA 1
ATOM 1532 C C . PRO A 1 187 ? -2.550 -9.136 10.596 1.00 98.06 187 PRO A C 1
ATOM 1534 O O . PRO A 1 187 ? -2.957 -9.381 11.733 1.00 98.06 187 PRO A O 1
ATOM 1537 N N . ASN A 1 188 ? -1.282 -9.368 10.246 1.00 97.56 188 ASN A N 1
ATOM 1538 C CA . ASN A 1 188 ? -0.283 -9.861 11.194 1.00 97.56 188 ASN A CA 1
ATOM 1539 C C . ASN A 1 188 ? -0.027 -8.911 12.380 1.00 97.56 188 ASN A C 1
ATOM 1541 O O . ASN A 1 188 ? 0.689 -9.309 13.300 1.00 97.56 188 ASN A O 1
ATOM 1545 N N . VAL A 1 189 ? -0.624 -7.710 12.429 1.00 98.31 189 VAL A N 1
ATOM 1546 C CA . VAL A 1 189 ? -0.692 -6.861 13.631 1.00 98.31 189 VAL A CA 1
ATOM 1547 C C . VAL A 1 189 ? -1.202 -7.622 14.860 1.00 98.31 189 VAL A C 1
ATOM 1549 O O . VAL A 1 189 ? -0.831 -7.304 15.990 1.00 98.31 189 VAL A O 1
ATOM 1552 N N . THR A 1 190 ? -1.980 -8.690 14.672 1.00 97.56 190 THR A N 1
ATOM 1553 C CA . THR A 1 190 ? -2.387 -9.632 15.731 1.00 97.56 190 THR A CA 1
ATOM 1554 C C . THR A 1 190 ? -1.196 -10.181 16.529 1.00 97.56 190 THR A C 1
ATOM 1556 O O . THR A 1 190 ? -1.303 -10.355 17.744 1.00 97.56 190 THR A O 1
ATOM 1559 N N . ARG A 1 191 ? -0.044 -10.374 15.874 1.00 96.00 191 ARG A N 1
ATOM 1560 C CA . ARG A 1 191 ? 1.186 -10.969 16.429 1.00 96.00 191 ARG A CA 1
ATOM 1561 C C . ARG A 1 191 ? 2.419 -10.059 16.362 1.00 96.00 191 ARG A C 1
ATOM 1563 O O . ARG A 1 191 ? 3.365 -10.252 17.121 1.00 96.00 191 ARG A O 1
ATOM 1570 N N . ALA A 1 192 ? 2.439 -9.085 15.458 1.00 96.50 192 ALA A N 1
ATOM 1571 C CA . ALA A 1 192 ? 3.592 -8.245 15.158 1.00 96.50 192 ALA A CA 1
ATOM 1572 C C . ALA A 1 192 ? 3.605 -6.969 16.019 1.00 96.50 192 ALA A C 1
ATOM 1574 O O . ALA A 1 192 ? 2.825 -6.041 15.802 1.00 96.50 192 ALA A O 1
ATOM 1575 N N . GLN A 1 193 ? 4.513 -6.906 16.999 1.00 96.75 193 GLN A N 1
ATOM 1576 C CA . GLN A 1 193 ? 4.604 -5.784 17.947 1.00 96.75 193 GLN A CA 1
ATOM 1577 C C . GLN A 1 193 ? 4.920 -4.438 17.277 1.00 96.75 193 GLN A C 1
ATOM 1579 O O . GLN A 1 193 ? 4.453 -3.403 17.745 1.00 96.75 193 GLN A O 1
ATOM 1584 N N . ASN A 1 194 ? 5.679 -4.439 16.177 1.00 96.62 194 ASN A N 1
ATOM 1585 C CA . ASN A 1 194 ? 5.970 -3.235 15.397 1.00 96.62 194 ASN A CA 1
ATOM 1586 C C . ASN A 1 194 ? 4.688 -2.611 14.823 1.00 96.62 194 ASN A C 1
ATOM 1588 O O . ASN A 1 194 ? 4.498 -1.406 14.960 1.00 96.62 194 ASN A O 1
ATOM 1592 N N . PHE A 1 195 ? 3.776 -3.420 14.274 1.00 98.31 195 PHE A N 1
ATOM 1593 C CA . PHE A 1 195 ? 2.495 -2.924 13.767 1.00 98.31 195 PHE A CA 1
ATOM 1594 C C . PHE A 1 195 ? 1.530 -2.535 14.888 1.00 98.31 195 PHE A C 1
ATOM 1596 O O . PHE A 1 195 ? 0.780 -1.577 14.732 1.00 98.31 195 PHE A O 1
ATOM 1603 N N . GLN A 1 196 ? 1.574 -3.209 16.045 1.00 98.56 196 GLN A N 1
ATOM 1604 C CA . GLN A 1 196 ? 0.778 -2.790 17.208 1.00 98.56 196 GLN A CA 1
ATOM 1605 C C . GLN A 1 196 ? 1.226 -1.418 17.718 1.00 98.56 196 GLN A C 1
ATOM 1607 O O . GLN A 1 196 ? 0.392 -0.564 18.002 1.00 98.56 196 GLN A O 1
ATOM 1612 N N . LEU A 1 197 ? 2.540 -1.189 17.780 1.00 98.44 197 LEU A N 1
ATOM 1613 C CA . LEU A 1 197 ? 3.116 0.107 18.124 1.00 98.44 197 LEU A CA 1
ATOM 1614 C C . LEU A 1 197 ? 2.771 1.180 17.083 1.00 98.44 197 LEU A C 1
ATOM 1616 O O . LEU A 1 197 ? 2.428 2.297 17.461 1.00 98.44 197 LEU A O 1
ATOM 1620 N N . LEU A 1 198 ? 2.854 0.856 15.788 1.00 98.62 198 LEU A N 1
ATOM 1621 C CA . LEU A 1 198 ? 2.473 1.779 14.720 1.00 98.62 198 LEU A CA 1
ATOM 1622 C C . LEU A 1 198 ? 1.000 2.182 14.845 1.00 98.62 198 LEU A C 1
ATOM 1624 O O . LEU A 1 198 ? 0.690 3.373 14.843 1.00 98.62 198 LEU A O 1
ATOM 1628 N N . ALA A 1 199 ? 0.109 1.204 15.016 1.00 98.56 199 ALA A N 1
ATOM 1629 C CA . ALA A 1 199 ? -1.311 1.448 15.223 1.00 98.56 199 ALA A CA 1
ATOM 1630 C C . ALA A 1 199 ? -1.554 2.304 16.475 1.00 98.56 199 ALA A C 1
ATOM 1632 O O . ALA A 1 199 ? -2.316 3.262 16.408 1.00 98.56 199 ALA A O 1
ATOM 1633 N N . ASP A 1 200 ? -0.882 2.018 17.593 1.00 98.62 200 ASP A N 1
ATOM 1634 C CA . ASP A 1 200 ? -0.995 2.788 18.839 1.00 98.62 200 ASP A CA 1
ATOM 1635 C C . ASP A 1 200 ? -0.589 4.260 18.655 1.00 98.62 200 ASP A C 1
ATOM 1637 O O . ASP A 1 200 ? -1.367 5.156 18.985 1.00 98.62 200 ASP A O 1
ATOM 1641 N N . MET A 1 201 ? 0.564 4.515 18.028 1.00 98.62 201 MET A N 1
ATOM 1642 C CA . MET A 1 201 ? 1.091 5.868 17.809 1.00 98.62 201 MET A CA 1
ATOM 1643 C C . MET A 1 201 ? 0.290 6.691 16.789 1.00 98.62 201 MET A C 1
ATOM 1645 O O . MET A 1 201 ? 0.260 7.917 16.887 1.00 98.62 201 MET A O 1
ATOM 1649 N N . THR A 1 202 ? -0.337 6.045 15.805 1.00 98.69 202 THR A N 1
ATOM 1650 C CA . THR A 1 202 ? -0.969 6.732 14.665 1.00 98.69 202 THR A CA 1
ATOM 1651 C C . THR A 1 202 ? -2.353 7.282 15.024 1.00 98.69 202 THR A C 1
ATOM 1653 O O . THR A 1 202 ? -3.178 6.528 15.540 1.00 98.69 202 THR A O 1
ATOM 1656 N N . PRO A 1 203 ? -2.676 8.558 14.748 1.00 98.62 203 PRO A N 1
ATOM 1657 C CA . PRO A 1 203 ? -4.022 9.098 14.946 1.00 98.62 203 PRO A CA 1
ATOM 1658 C C . PRO A 1 203 ? -5.110 8.327 14.183 1.00 98.62 203 PRO A C 1
ATOM 1660 O O . PRO A 1 203 ? -4.872 7.803 13.098 1.00 98.62 203 PRO A O 1
ATOM 1663 N N . LEU A 1 204 ? -6.332 8.282 14.729 1.00 98.50 204 LEU A N 1
ATOM 1664 C CA . LEU A 1 204 ? -7.458 7.549 14.124 1.00 98.50 204 LEU A CA 1
ATOM 1665 C C . LEU A 1 204 ? -7.737 7.963 12.674 1.00 98.50 204 LEU A C 1
ATOM 1667 O O . LEU A 1 204 ? -8.056 7.117 11.850 1.00 98.50 204 LEU A O 1
ATOM 1671 N N . ASN A 1 205 ? -7.574 9.246 12.358 1.00 98.19 205 ASN A N 1
ATOM 1672 C CA . ASN A 1 205 ? -7.802 9.821 11.033 1.00 98.19 205 ASN A CA 1
ATOM 1673 C C . ASN A 1 205 ? -6.627 9.633 10.051 1.00 98.19 205 ASN A C 1
ATOM 1675 O O . ASN A 1 205 ? -6.599 10.283 9.014 1.00 98.19 205 ASN A O 1
ATOM 1679 N N . GLN A 1 206 ? -5.631 8.814 10.398 1.00 98.69 206 GLN A N 1
ATOM 1680 C CA . GLN A 1 206 ? -4.471 8.489 9.555 1.00 98.69 206 GLN A CA 1
ATOM 1681 C C . GLN A 1 206 ? -4.275 6.971 9.413 1.00 98.69 206 GLN A C 1
ATOM 1683 O O . GLN A 1 206 ? -3.236 6.517 8.937 1.00 98.69 206 GLN A O 1
ATOM 1688 N N . LEU A 1 207 ? -5.261 6.176 9.838 1.00 98.69 207 LEU A N 1
ATOM 1689 C CA . LEU A 1 207 ? -5.216 4.717 9.792 1.00 98.69 207 LEU A CA 1
ATOM 1690 C C . LEU A 1 207 ? -6.015 4.170 8.611 1.00 98.69 207 LEU A C 1
ATOM 1692 O O . LEU A 1 207 ? -7.187 4.496 8.426 1.00 98.69 207 LEU A O 1
ATOM 1696 N N . LEU A 1 208 ? -5.383 3.284 7.859 1.00 98.81 208 LEU A N 1
ATOM 1697 C CA . LEU A 1 208 ? -5.991 2.423 6.856 1.00 98.81 208 LEU A CA 1
ATOM 1698 C C . LEU A 1 208 ? -5.679 0.963 7.205 1.00 98.81 208 LEU A C 1
ATOM 1700 O O . LEU A 1 208 ? -4.873 0.669 8.093 1.00 98.81 208 LEU A O 1
ATOM 1704 N N . THR A 1 209 ? -6.305 0.036 6.494 1.00 98.75 209 THR A N 1
ATOM 1705 C CA . THR A 1 209 ? -6.011 -1.393 6.607 1.00 98.75 209 THR A CA 1
ATOM 1706 C C . THR A 1 209 ? -5.672 -1.976 5.257 1.00 98.75 209 THR A C 1
ATOM 1708 O O . THR A 1 209 ? -6.196 -1.550 4.232 1.00 98.75 209 THR A O 1
ATOM 1711 N N . GLU A 1 210 ? -4.792 -2.960 5.281 1.00 98.69 210 GLU A N 1
ATOM 1712 C CA . GLU A 1 210 ? -4.363 -3.706 4.108 1.00 98.69 210 GLU A CA 1
ATOM 1713 C C . GLU A 1 210 ? -4.186 -5.173 4.470 1.00 98.69 210 GLU A C 1
ATOM 1715 O O . GLU A 1 210 ? -4.210 -5.526 5.654 1.00 98.69 210 GLU A O 1
ATOM 1720 N N . THR A 1 211 ? -3.984 -6.023 3.471 1.00 98.38 211 THR A N 1
ATOM 1721 C CA . THR A 1 211 ? -3.523 -7.388 3.717 1.00 98.38 211 THR A CA 1
ATOM 1722 C C . THR A 1 211 ? -2.091 -7.643 3.307 1.00 98.38 211 THR A C 1
ATOM 1724 O O . THR A 1 211 ? -1.467 -8.510 3.917 1.00 98.38 211 THR A O 1
ATOM 1727 N N . ASP A 1 212 ? -1.583 -6.916 2.311 1.00 97.62 212 ASP A N 1
ATOM 1728 C CA . ASP A 1 212 ? -0.354 -7.278 1.601 1.00 97.62 212 ASP A CA 1
ATOM 1729 C C . ASP A 1 212 ? -0.407 -8.729 1.075 1.00 97.62 212 ASP A C 1
ATOM 1731 O O . ASP A 1 212 ? 0.588 -9.449 0.984 1.00 97.62 212 ASP A O 1
ATOM 1735 N N . SER A 1 213 ? -1.623 -9.221 0.796 1.00 96.75 213 SER A N 1
ATOM 1736 C CA . SER A 1 213 ? -1.823 -10.611 0.398 1.00 96.75 213 SER A CA 1
ATOM 1737 C C . SER A 1 213 ? -1.069 -10.909 -0.894 1.00 96.75 213 SER A C 1
ATOM 1739 O O . SER A 1 213 ? -1.144 -10.107 -1.826 1.00 96.75 213 SER A O 1
ATOM 1741 N N . PRO A 1 214 ? -0.406 -12.074 -0.992 1.00 96.06 214 PRO A N 1
ATOM 1742 C CA . PRO A 1 214 ? -0.570 -13.266 -0.146 1.00 96.06 214 PRO A CA 1
ATOM 1743 C C . PRO A 1 214 ? 0.303 -13.328 1.119 1.00 96.06 214 PRO A C 1
ATOM 1745 O O . PRO A 1 214 ? 0.313 -14.366 1.787 1.00 96.06 214 PRO A O 1
ATOM 1748 N N . TYR A 1 215 ? 1.029 -12.267 1.461 1.00 94.38 215 TYR A N 1
ATOM 1749 C CA . TYR A 1 215 ? 1.932 -12.230 2.609 1.00 94.38 215 TYR A CA 1
ATOM 1750 C C . TYR A 1 215 ? 1.229 -11.802 3.903 1.00 94.38 215 TYR A C 1
ATOM 1752 O O . TYR A 1 215 ? 0.068 -11.418 3.912 1.00 94.38 215 TYR A O 1
ATOM 1760 N N . LEU A 1 216 ? 1.948 -11.871 5.028 1.00 95.62 216 LEU A N 1
ATOM 1761 C CA . LEU A 1 216 ? 1.538 -11.295 6.321 1.00 95.62 216 LEU A CA 1
ATOM 1762 C C . LEU A 1 216 ? 0.232 -11.853 6.915 1.00 95.62 216 LEU A C 1
ATOM 1764 O O . LEU A 1 216 ? -0.541 -11.130 7.548 1.00 95.62 216 LEU A O 1
ATOM 1768 N N . ASN A 1 217 ? 0.039 -13.170 6.807 1.00 97.38 217 ASN A N 1
ATOM 1769 C CA . ASN A 1 217 ? -1.103 -13.859 7.401 1.00 97.38 217 ASN A CA 1
ATOM 1770 C C . ASN A 1 217 ? -1.212 -13.600 8.935 1.00 97.38 217 ASN A C 1
ATOM 1772 O O . ASN A 1 217 ? -0.193 -13.566 9.655 1.00 97.38 217 ASN A O 1
ATOM 1776 N N . PRO A 1 218 ? -2.442 -13.378 9.453 1.00 96.69 218 PRO A N 1
ATOM 1777 C CA . PRO A 1 218 ? -2.678 -13.036 10.858 1.00 96.69 218 PRO A CA 1
ATOM 1778 C C . PRO A 1 218 ? -2.456 -14.198 11.835 1.00 96.69 218 PRO A C 1
ATOM 1780 O O . PRO A 1 218 ? -2.190 -13.953 13.013 1.00 96.69 218 PRO A O 1
ATOM 1783 N N . TYR A 1 219 ? -2.557 -15.442 11.370 1.00 95.69 219 TYR A N 1
ATOM 1784 C CA . TYR A 1 219 ? -2.513 -16.652 12.197 1.00 95.69 219 TYR A CA 1
ATOM 1785 C C . TYR A 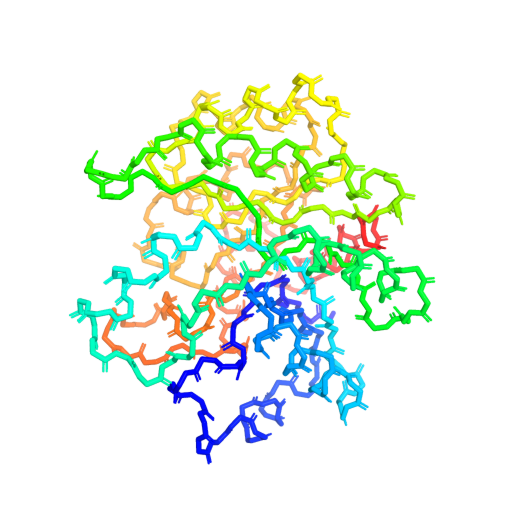1 219 ? -1.177 -17.391 12.092 1.00 95.69 219 TYR A C 1
ATOM 1787 O O . TYR A 1 219 ? -0.725 -17.987 13.066 1.00 95.69 219 TYR A O 1
ATOM 1795 N N . SER A 1 220 ? -0.521 -17.310 10.935 1.00 93.38 220 SER A N 1
ATOM 1796 C CA . SER A 1 220 ? 0.720 -18.026 10.637 1.00 93.38 220 SER A CA 1
ATOM 1797 C C . SER A 1 220 ? 1.679 -17.158 9.821 1.00 93.38 220 SER A C 1
ATOM 1799 O O . SER A 1 220 ? 1.300 -16.127 9.268 1.00 93.38 220 SER A O 1
ATOM 1801 N N . ARG A 1 221 ? 2.962 -17.523 9.794 1.00 89.19 221 ARG A N 1
ATOM 1802 C CA . ARG A 1 221 ? 3.945 -16.918 8.876 1.00 89.19 221 ARG A CA 1
ATOM 1803 C C . ARG A 1 221 ? 4.000 -17.640 7.535 1.00 89.19 221 ARG A C 1
ATOM 1805 O O . ARG A 1 221 ? 4.320 -16.997 6.546 1.00 89.19 221 ARG A O 1
ATOM 1812 N N . GLU A 1 222 ? 3.673 -18.927 7.538 1.00 89.44 222 GLU A N 1
ATOM 1813 C CA . GLU A 1 222 ? 3.843 -19.824 6.393 1.00 89.44 222 GLU A CA 1
ATOM 1814 C C . GLU A 1 222 ? 2.571 -19.925 5.543 1.00 89.44 222 GLU A C 1
ATOM 1816 O O . GLU A 1 222 ? 2.634 -20.239 4.356 1.00 89.44 222 GLU A O 1
ATOM 1821 N N . ASP A 1 223 ? 1.406 -19.659 6.142 1.00 94.25 223 ASP A N 1
ATOM 1822 C CA . ASP A 1 223 ? 0.133 -19.784 5.439 1.00 94.25 223 ASP A CA 1
ATOM 1823 C C . ASP A 1 223 ? -0.146 -18.573 4.550 1.00 94.25 223 ASP A C 1
ATOM 1825 O O . ASP A 1 223 ? 0.104 -17.422 4.919 1.00 94.25 223 ASP A O 1
ATOM 1829 N N . ARG A 1 224 ? -0.756 -18.841 3.393 1.00 96.06 224 ARG A N 1
ATOM 1830 C CA . ARG A 1 224 ? -1.209 -17.821 2.443 1.00 96.06 224 ARG A CA 1
ATOM 1831 C C . ARG A 1 224 ? -2.214 -16.877 3.115 1.00 96.06 224 ARG A C 1
ATOM 1833 O O . ARG A 1 224 ? -3.168 -17.331 3.748 1.00 96.06 224 ARG A O 1
ATOM 1840 N N . ASN A 1 225 ? -2.006 -15.571 2.988 1.00 97.56 225 ASN A N 1
ATOM 1841 C CA . ASN A 1 225 ? -2.983 -14.548 3.366 1.00 97.56 225 ASN A CA 1
ATOM 1842 C C . ASN A 1 225 ? -3.993 -14.310 2.231 1.00 97.56 225 ASN A C 1
ATOM 1844 O O . ASN A 1 225 ? -3.751 -14.714 1.095 1.00 97.56 225 ASN A O 1
ATOM 1848 N N . GLU A 1 226 ? -5.113 -13.655 2.520 1.00 97.38 226 GLU A N 1
ATOM 1849 C CA . GLU A 1 226 ? -6.062 -13.195 1.502 1.00 97.38 226 GLU A CA 1
ATOM 1850 C C . GLU A 1 226 ? -6.813 -11.930 1.950 1.00 97.38 226 GLU A C 1
ATOM 1852 O O . GLU A 1 226 ? -6.936 -11.707 3.158 1.00 97.38 226 GLU A O 1
ATOM 1857 N N . PRO A 1 227 ? -7.373 -11.125 1.020 1.00 98.12 227 PRO A N 1
ATOM 1858 C CA . PRO A 1 227 ? -8.033 -9.854 1.343 1.00 98.12 227 PRO A CA 1
ATOM 1859 C C . PRO A 1 227 ? -9.089 -9.940 2.454 1.00 98.12 227 PRO A C 1
ATOM 1861 O O . PRO A 1 227 ? -9.189 -9.052 3.300 1.00 98.12 227 PRO A O 1
ATOM 1864 N N . ALA A 1 228 ? -9.833 -11.049 2.524 1.00 97.44 228 ALA A N 1
ATOM 1865 C CA . ALA A 1 228 ? -10.852 -11.272 3.550 1.00 97.44 228 ALA A CA 1
ATOM 1866 C C . ALA A 1 228 ? -10.296 -11.234 4.991 1.00 97.44 228 ALA A C 1
ATOM 1868 O O . ALA A 1 228 ? -11.030 -10.934 5.935 1.00 97.44 228 ALA A O 1
ATOM 1869 N N . PHE A 1 229 ? -8.998 -11.491 5.185 1.00 98.25 229 PHE A N 1
ATOM 1870 C CA . PHE A 1 229 ? -8.357 -11.466 6.501 1.00 98.25 229 PHE A CA 1
ATOM 1871 C C . PHE A 1 229 ? -8.074 -10.048 7.014 1.00 98.25 229 PHE A C 1
ATOM 1873 O O . PHE A 1 229 ? -7.675 -9.892 8.170 1.00 98.25 229 PHE A O 1
ATOM 1880 N N . VAL A 1 230 ? -8.365 -8.997 6.235 1.00 98.19 230 VAL A N 1
ATOM 1881 C CA . VAL A 1 230 ? -8.234 -7.601 6.690 1.00 98.19 230 VAL A CA 1
ATOM 1882 C C . VAL A 1 230 ? -9.066 -7.301 7.942 1.00 98.19 230 VAL A C 1
ATOM 1884 O O . VAL A 1 230 ? -8.705 -6.447 8.753 1.00 98.19 230 VAL A O 1
ATOM 1887 N N . ILE A 1 231 ? -10.159 -8.043 8.155 1.00 98.19 231 ILE A N 1
ATOM 1888 C CA . ILE A 1 231 ? -10.988 -7.946 9.362 1.00 98.19 231 ILE A CA 1
ATOM 1889 C C . ILE A 1 231 ? -10.183 -8.159 10.652 1.00 98.19 231 ILE A C 1
ATOM 1891 O O . ILE A 1 231 ? -10.490 -7.550 11.677 1.00 98.19 231 ILE A O 1
ATOM 1895 N N . GLU A 1 232 ? -9.124 -8.967 10.615 1.00 98.56 232 GLU A N 1
ATOM 1896 C CA . GLU A 1 232 ? -8.266 -9.202 11.776 1.00 98.56 232 GLU A CA 1
ATOM 1897 C C . GLU A 1 232 ? -7.412 -7.972 12.112 1.00 98.56 232 GLU A C 1
ATOM 1899 O O . GLU A 1 232 ? -7.252 -7.645 13.292 1.00 98.56 232 GLU A O 1
ATOM 1904 N N . ALA A 1 233 ? -6.961 -7.220 11.097 1.00 98.56 233 ALA A N 1
ATOM 1905 C CA . ALA A 1 233 ? -6.321 -5.922 11.305 1.00 98.56 233 ALA A CA 1
ATOM 1906 C C . ALA A 1 233 ? -7.298 -4.943 11.969 1.00 98.56 233 ALA A C 1
ATOM 1908 O O . ALA A 1 233 ? -6.991 -4.368 13.014 1.00 98.56 233 ALA A O 1
ATOM 1909 N N . VAL A 1 234 ? -8.516 -4.824 11.429 1.00 98.69 234 VAL A N 1
ATOM 1910 C CA . VAL A 1 234 ? -9.567 -3.941 11.964 1.00 98.69 234 VAL A CA 1
ATOM 1911 C C . VAL A 1 234 ? -9.871 -4.256 13.430 1.00 98.69 234 VAL A C 1
ATOM 1913 O O . VAL A 1 234 ? -9.850 -3.353 14.269 1.00 98.69 234 VAL A O 1
ATOM 1916 N N . LYS A 1 235 ? -10.107 -5.532 13.769 1.00 98.75 235 LYS A N 1
ATOM 1917 C CA . LYS A 1 235 ? -10.367 -5.971 15.151 1.00 98.75 235 LYS A CA 1
ATOM 1918 C C . LYS A 1 235 ? -9.220 -5.597 16.084 1.00 98.75 235 LYS A C 1
ATOM 1920 O O . LYS A 1 235 ? -9.453 -5.096 17.187 1.00 98.75 235 LYS A O 1
ATOM 1925 N N . LYS A 1 236 ? -7.976 -5.824 15.652 1.00 98.81 236 LYS A N 1
ATOM 1926 C CA . LYS A 1 236 ? -6.804 -5.551 16.482 1.00 98.81 236 LYS A CA 1
ATOM 1927 C C . LYS A 1 236 ? -6.577 -4.054 16.690 1.00 98.81 236 LYS A C 1
ATOM 1929 O O . LYS A 1 236 ? -6.275 -3.642 17.809 1.00 98.81 236 LYS A O 1
ATOM 1934 N N . ILE A 1 237 ? -6.760 -3.238 15.655 1.00 98.69 237 ILE A N 1
ATOM 1935 C CA . ILE A 1 237 ? -6.647 -1.778 15.756 1.00 98.69 237 ILE A CA 1
ATOM 1936 C C . ILE A 1 237 ? -7.753 -1.227 16.662 1.00 98.69 237 ILE A C 1
ATOM 1938 O O . ILE A 1 237 ? -7.458 -0.418 17.538 1.00 98.69 237 ILE A O 1
ATOM 1942 N N . ALA A 1 238 ? -8.996 -1.702 16.519 1.00 98.75 238 ALA A N 1
ATOM 1943 C CA . ALA A 1 238 ? -10.111 -1.323 17.390 1.00 98.75 238 ALA A CA 1
ATOM 1944 C C . ALA A 1 238 ? -9.793 -1.596 18.870 1.00 98.75 238 ALA A C 1
ATOM 1946 O O . ALA A 1 238 ? -9.959 -0.715 19.714 1.00 98.75 238 ALA A O 1
ATOM 1947 N N . GLN A 1 239 ? -9.224 -2.772 19.169 1.00 98.75 239 GLN A N 1
ATOM 1948 C CA . GLN A 1 239 ? -8.754 -3.123 20.512 1.00 98.75 239 GLN A CA 1
ATOM 1949 C C . GLN A 1 239 ? -7.701 -2.132 21.035 1.00 98.75 239 GLN A C 1
ATOM 1951 O O . GLN A 1 239 ? -7.821 -1.650 22.161 1.00 98.75 239 GLN A O 1
ATOM 1956 N N . ILE A 1 240 ? -6.672 -1.826 20.236 1.00 98.69 240 ILE A N 1
ATOM 1957 C CA . ILE A 1 240 ? -5.588 -0.901 20.613 1.00 98.69 240 ILE A CA 1
ATOM 1958 C C . ILE A 1 240 ? -6.144 0.507 20.864 1.00 98.69 240 ILE A C 1
ATOM 1960 O O . ILE A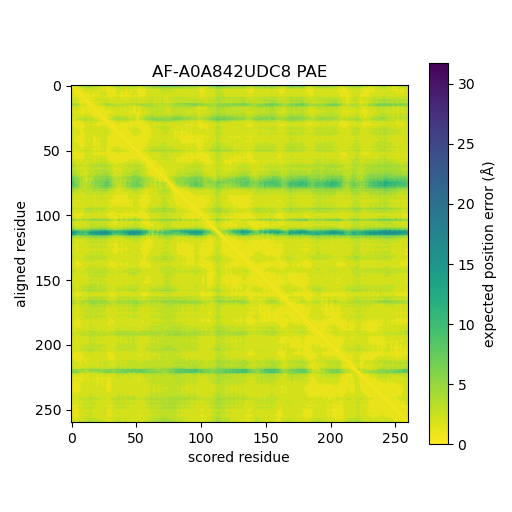 1 240 ? -5.800 1.153 21.852 1.00 98.69 240 ILE A O 1
ATOM 1964 N N . LYS A 1 241 ? -7.051 0.960 19.995 1.00 98.50 241 LYS A N 1
ATOM 1965 C CA . LYS A 1 241 ? -7.662 2.292 20.039 1.00 98.50 241 LYS A CA 1
ATOM 1966 C C . LYS A 1 241 ? -8.830 2.423 21.007 1.00 98.50 241 LYS A C 1
ATOM 1968 O O . LYS A 1 241 ? -9.304 3.537 21.206 1.00 98.50 241 LYS A O 1
ATOM 1973 N N . LYS A 1 242 ? -9.249 1.322 21.638 1.00 98.38 242 LYS A N 1
ATOM 1974 C CA . LYS A 1 242 ? -10.362 1.269 22.598 1.00 98.38 242 LYS A CA 1
ATOM 1975 C C . LYS A 1 242 ? -11.672 1.806 22.008 1.00 98.38 242 LYS A C 1
ATOM 1977 O O . LYS A 1 242 ? -12.409 2.518 22.683 1.00 98.38 242 LYS A O 1
ATOM 1982 N N . VAL A 1 243 ? -11.944 1.445 20.758 1.00 98.56 243 VAL A N 1
ATOM 1983 C CA . VAL A 1 243 ? -13.221 1.693 20.074 1.00 98.56 2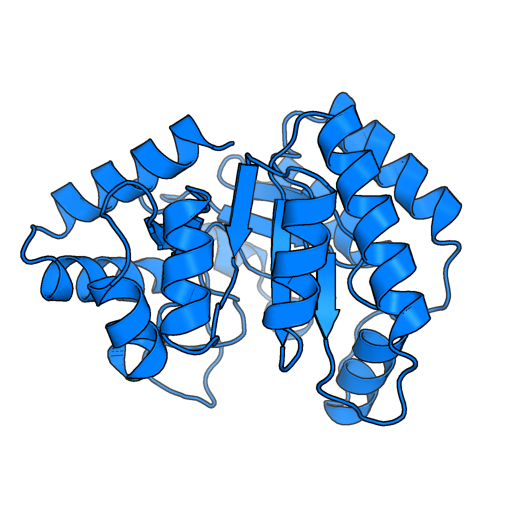43 VAL A CA 1
ATOM 1984 C C . VAL A 1 243 ? -13.834 0.364 19.646 1.00 98.56 243 VAL A C 1
ATOM 1986 O O . VAL A 1 243 ? -13.171 -0.677 19.666 1.00 98.56 243 VAL A O 1
ATOM 1989 N N . THR A 1 244 ? -15.104 0.372 19.263 1.00 98.69 244 THR A N 1
ATOM 1990 C CA . THR A 1 244 ? -15.752 -0.823 18.716 1.00 98.69 244 THR A CA 1
ATOM 1991 C C . THR A 1 244 ? -15.208 -1.163 17.324 1.00 98.69 244 THR A C 1
ATOM 1993 O O . THR A 1 244 ? -14.638 -0.326 16.621 1.00 98.69 244 THR A O 1
ATOM 1996 N N . VAL A 1 245 ? -15.386 -2.419 16.904 1.00 98.50 245 VAL A N 1
ATOM 1997 C CA . VAL A 1 245 ? -14.992 -2.867 15.556 1.00 98.50 245 VAL A CA 1
ATOM 1998 C C . VAL A 1 245 ? -15.757 -2.089 14.483 1.00 98.50 245 VAL A C 1
ATOM 2000 O O . VAL A 1 245 ? -15.155 -1.665 13.503 1.00 98.50 245 VAL A O 1
ATOM 2003 N N . GLU A 1 246 ? -17.053 -1.853 14.690 1.00 98.31 246 GLU A N 1
ATOM 2004 C CA . GLU A 1 246 ? -17.903 -1.100 13.763 1.00 98.31 246 GLU A CA 1
ATOM 2005 C C . GLU A 1 246 ? -17.449 0.362 13.623 1.00 98.31 246 GLU A C 1
ATOM 2007 O O . GLU A 1 246 ? -17.290 0.860 12.507 1.00 98.31 246 GLU A O 1
ATOM 2012 N N . GLU A 1 247 ? -17.152 1.041 14.736 1.00 98.38 247 GLU A N 1
ATOM 2013 C CA . GLU A 1 247 ? -16.585 2.395 14.703 1.00 98.38 247 GLU A CA 1
ATOM 2014 C C . GLU A 1 247 ? -15.256 2.425 13.944 1.00 98.38 247 GLU A C 1
ATOM 2016 O O . GLU A 1 247 ? -15.051 3.302 13.106 1.00 98.38 247 GLU A O 1
ATOM 2021 N N . MET A 1 248 ? -14.372 1.451 14.181 1.00 98.69 248 MET A N 1
ATOM 2022 C CA . MET A 1 248 ? -13.093 1.363 13.475 1.00 98.69 248 MET A CA 1
ATOM 2023 C C . MET A 1 248 ? -13.281 1.150 11.966 1.00 98.69 248 MET A C 1
ATOM 2025 O O . MET A 1 248 ? -12.616 1.814 11.174 1.00 98.69 248 MET A O 1
ATOM 2029 N N . GLN A 1 249 ? -14.218 0.291 11.550 1.00 98.12 249 GLN A N 1
ATOM 2030 C CA . GLN A 1 249 ? -14.563 0.111 10.133 1.00 98.12 249 GLN A CA 1
ATOM 2031 C C . GLN A 1 249 ? -15.034 1.421 9.494 1.00 98.12 249 GLN A C 1
ATOM 2033 O O . GLN A 1 249 ? -14.623 1.746 8.381 1.00 98.12 249 GLN A O 1
ATOM 2038 N N . ASN A 1 250 ? -15.878 2.184 10.191 1.00 98.25 250 ASN A N 1
ATOM 2039 C CA . ASN A 1 250 ? -16.385 3.462 9.695 1.00 98.25 250 ASN A CA 1
ATOM 2040 C C . ASN A 1 250 ? -15.279 4.523 9.608 1.00 98.25 250 ASN A C 1
ATOM 2042 O O . ASN A 1 250 ? -15.225 5.266 8.630 1.00 98.25 250 ASN A O 1
ATOM 2046 N N . ILE A 1 251 ? -14.373 4.566 10.590 1.00 98.56 251 ILE A N 1
ATOM 2047 C CA . ILE A 1 251 ? -13.211 5.464 10.590 1.00 98.56 251 ILE A CA 1
ATOM 2048 C C . ILE A 1 251 ? -12.279 5.146 9.418 1.00 98.56 251 ILE A C 1
ATOM 2050 O O . ILE A 1 251 ? -11.949 6.046 8.652 1.00 98.56 251 ILE A O 1
ATOM 2054 N N . ILE A 1 252 ? -11.892 3.879 9.243 1.00 98.62 252 ILE A N 1
ATOM 2055 C CA . ILE A 1 252 ? -11.015 3.453 8.141 1.00 98.62 252 ILE A CA 1
ATOM 2056 C C . ILE A 1 252 ? -11.654 3.777 6.790 1.00 98.62 252 ILE A C 1
ATOM 2058 O O . ILE A 1 252 ? -10.989 4.301 5.898 1.00 98.62 252 ILE A O 1
ATOM 2062 N N . PHE A 1 253 ? -12.952 3.504 6.641 1.00 98.19 253 PHE A N 1
ATOM 2063 C CA . PHE A 1 253 ? -13.644 3.794 5.394 1.00 98.19 253 PHE A CA 1
ATOM 2064 C C . PHE A 1 253 ? -13.716 5.299 5.107 1.00 98.19 253 PHE A C 1
ATOM 2066 O O . PHE A 1 253 ? -13.474 5.714 3.977 1.00 98.19 253 PHE A O 1
ATOM 2073 N N . LYS A 1 254 ? -13.955 6.131 6.126 1.00 98.50 254 LYS A N 1
ATOM 2074 C CA . LYS A 1 254 ? -13.903 7.589 5.979 1.00 98.50 254 LYS A CA 1
ATOM 2075 C C . LYS A 1 254 ? -12.507 8.073 5.570 1.00 98.50 254 LYS A C 1
ATOM 2077 O O . LYS A 1 254 ? -12.392 8.864 4.645 1.00 98.50 254 LYS A O 1
ATOM 2082 N N . ASN A 1 255 ? -11.457 7.560 6.209 1.00 98.69 255 ASN A N 1
ATOM 2083 C CA . ASN A 1 255 ? -10.071 7.902 5.879 1.00 98.69 255 ASN A CA 1
ATOM 2084 C C . ASN A 1 255 ? -9.730 7.581 4.417 1.00 98.69 255 ASN A C 1
ATOM 2086 O O . ASN A 1 255 ? -9.003 8.330 3.771 1.00 98.69 255 ASN A O 1
ATOM 2090 N N . TYR A 1 256 ? -10.273 6.484 3.886 1.00 98.44 256 TYR A N 1
ATOM 2091 C CA . TYR A 1 256 ? -10.153 6.149 2.471 1.00 98.44 256 TYR A CA 1
ATOM 2092 C C . TYR A 1 256 ? -10.855 7.167 1.574 1.00 98.44 256 TYR A C 1
ATOM 2094 O O . TYR A 1 256 ? -10.239 7.659 0.637 1.00 98.44 256 TYR A O 1
ATOM 2102 N N . GLN A 1 257 ? -12.101 7.532 1.888 1.00 97.75 257 GLN A N 1
ATOM 2103 C CA . GLN A 1 257 ? -12.851 8.536 1.122 1.00 97.75 257 GLN A CA 1
ATOM 2104 C C . GLN A 1 257 ? -12.194 9.922 1.147 1.00 97.75 257 GLN A C 1
ATOM 2106 O O . GLN A 1 257 ? -12.288 10.666 0.177 1.00 97.75 257 GLN A O 1
ATOM 2111 N N . ASP A 1 258 ? -11.534 10.276 2.250 1.00 97.81 258 ASP A N 1
ATOM 2112 C CA . ASP A 1 258 ? -10.824 11.549 2.383 1.00 97.81 258 ASP A CA 1
ATOM 2113 C C . ASP A 1 258 ? -9.506 11.571 1.570 1.00 97.81 258 ASP A C 1
ATOM 2115 O O . ASP A 1 258 ? -8.973 12.651 1.293 1.00 97.81 258 ASP A O 1
ATOM 2119 N N . LEU A 1 259 ? -8.960 10.404 1.197 1.00 97.88 259 LEU A N 1
ATOM 2120 C CA . LEU A 1 259 ? -7.645 10.266 0.559 1.00 97.88 259 LEU A CA 1
ATOM 2121 C C . LEU A 1 259 ? -7.686 9.922 -0.941 1.00 97.88 259 LEU A C 1
ATOM 2123 O O . LEU A 1 259 ? -6.881 10.484 -1.695 1.00 97.88 259 LEU A O 1
ATOM 2127 N N . PHE A 1 260 ? -8.545 8.980 -1.343 1.00 96.50 260 PHE A N 1
ATOM 2128 C CA . PHE A 1 260 ? -8.638 8.418 -2.700 1.00 96.50 260 PHE A CA 1
ATOM 2129 C C . PHE A 1 260 ? -9.733 9.099 -3.524 1.00 96.50 260 PHE A C 1
ATOM 2131 O O . PHE A 1 260 ? -9.450 9.411 -4.706 1.00 96.50 260 PHE A O 1
#

Solvent-accessible surface area (backbone atoms only — not comparable to full-atom values): 13418 Å² total; per-residue (Å²): 92,52,51,21,70,34,26,34,67,75,40,63,93,29,74,91,45,40,71,60,53,49,58,74,28,60,83,26,43,36,25,25,45,2,41,38,76,69,38,31,52,46,22,47,53,51,21,72,73,31,92,42,33,26,15,15,39,35,56,37,52,63,74,57,51,44,47,54,34,59,75,68,69,49,84,66,93,65,74,90,74,63,64,69,62,48,50,50,51,47,54,53,41,48,69,72,36,88,42,39,47,32,34,11,32,31,36,35,73,50,85,52,84,90,57,70,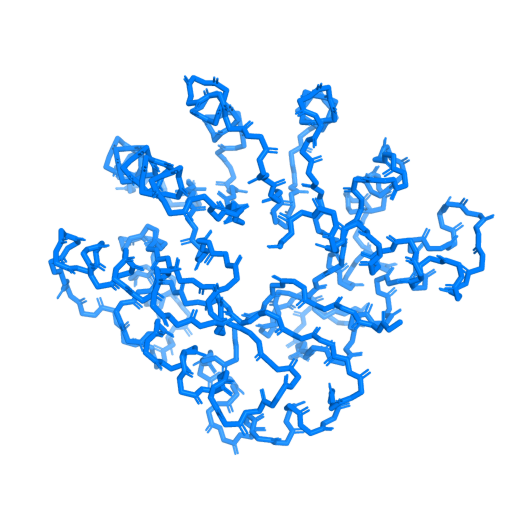60,66,66,31,52,53,53,32,54,54,50,51,54,49,26,62,76,59,73,37,23,36,37,33,44,41,38,93,26,48,67,62,50,50,51,54,39,56,77,65,64,66,61,50,40,30,38,39,73,60,76,62,56,71,70,53,51,49,54,40,51,76,60,62,32,28,36,30,38,38,10,25,36,69,73,35,66,66,47,44,50,49,54,62,73,47,56,74,84,31,37,40,36,12,19,53,16,51,42,57,21,54,89,41,88,84,49,78,28,46,64,59,49,21,58,49,19,46,48,46,47,12,61,70,70,73,50,51,54,68,57,39,32,49,42,30,44,49,38,46,69,77,54,92

pLDDT: mean 96.87, std 3.01, range [78.5, 98.88]

Secondary structure (DSSP, 8-state):
-EEEEEE-TTSGGGTTTHHHHHHHTTTEEEEEEP-SHHHHHHHHHHHHH-TTEEEEE----HHHHHHHHHHTT---------HHHHHHHHHHHHHH-TTEEEEEEEEEE-SSTTS-HHHHHHHHHHHHHHHHHTT--EEEEEES-HHHHHHHHHHTT--SEEETT----HHHHHHHHHTT-EEEE-GGGGT-HHHHHHHHHS-GGGEEE---TTS--SS-SSSPP-GGGHHHHHHHHHHHHTS-HHHHHHHHHHHHHHH-

Nearest PDB structures (foldseek):
  2gzx-assembly2_B  TM=9.115E-01  e=1.017E-20  Staphylococcus aureus subsp. aureus MW2
  2y1h-assembly1_A  TM=8.893E-01  e=6.798E-20  Homo sapiens
  2y1h-assembly1_B  TM=8.774E-01  e=9.602E-20  Homo sapiens
  1zzm-assembly1_A  TM=8.949E-01  e=3.607E-16  Escherichia coli
  3ipw-assembly1_A  TM=8.169E-01  e=1.914E-14  Entamoeba histolytica HM-1:IMSS

Sequence (260 aa):
MLLDVHCHLDHPYFRKDVDKVVQRAEHMLIVTAGINPHTNRFALEIAEKYNNVKAALGIYPPKVLQKEVAEFNLDWNVEPFDTYNEMKFIEEQAKTNQNVVAISEIGLDYSHEEIEKDGQKDLFDKMLKLAKKVDKPVIVHSRKAELDAIEILEQNRMRKVVMHCFCGKKSLIKRCIDNRWYFSIPPNVTRAQNFQLLADMTPLNQLLTETDSPYLNPYSREDRNEPAFVIEAVKKIAQIKKVTVEEMQNIIFKNYQDLF